Protein AF-A0A2V2GNY0-F1 (afdb_monomer)

Secondary structure (DSSP, 8-state):
--SSSSS---HHHHHHHTTTPPPS---HHHHHHHHHHHHHHHHHHHHHHHHHHHHHHHHHHT--TTGGGHHHHHHHHT-HHHHHHHHHHHHHHHHHHHHHHHH-S-HHHHHHHHHHHHHHHHHHHHHHHHHH-SS----S-HHHHHHHHHHHHHHHHHHHHHHHHHSPTTHHHHHHHHHHTTHHHHHHHHHHHHHHHHTEEEE-TTS-EEEE-PBP-S-HHHHHHHHHHB--BSS-TTTT-TT---SBTHHHHHHHHHHHHHHTTTSGGGGTTGGG-SGGGHHHHHHHHTHHHHHHHHHHHHHHHHHHHHHHHTTT-

Sequence (317 aa):
MKETVFLSANEAERKKLNRYACKSERFWELDFLRGFCVVLMILDHFMFNVLAVAPAVNDILGTHVLESAADFAMLYDESAFIESARFIVRCCFFALCGVSCTLSKNNFVRALPLAMFALFLNGASAVLDKLLGGGFTVLFGVFHMLASSVLAFALLDGIAGLVSRLFKAGETRQWEEAFLRFLPAVVGAVLLAVYFTEWGTLVTDGGFRVQSAVHSSGNAQKDFFTGIFIDLRGASPFVGNADYFPLLPYGAMVLCGGFIGRGIYHTFAKNALKPLDGSWNAGVCFIGRHAALFYLGHMVAVPAVIVLGGLVEMIFV

Solvent-accessible surface area (backbone atoms only — not comparable to full-atom values): 16729 Å² total; per-residue (Å²): 145,87,73,80,79,86,72,71,67,50,72,70,52,54,49,58,72,29,68,70,34,54,76,95,74,85,55,65,68,60,20,29,54,44,10,47,38,49,53,53,50,50,52,52,51,44,37,50,36,45,68,61,45,26,56,55,44,17,72,75,71,74,44,70,46,62,55,91,47,34,67,57,33,50,56,49,69,72,28,30,66,46,39,28,47,51,44,52,39,54,52,50,46,32,20,50,56,15,23,49,51,42,52,36,72,47,34,62,69,60,16,46,63,36,40,54,48,35,52,47,47,32,52,54,24,44,51,47,22,72,74,72,50,88,77,58,49,48,84,62,27,52,42,45,26,50,17,52,32,37,37,50,39,38,50,40,50,49,48,34,55,54,57,56,64,77,46,64,92,54,72,69,38,52,56,47,49,68,50,42,71,42,43,34,16,51,52,11,51,51,50,39,52,50,37,57,72,75,40,30,44,82,42,63,84,71,20,44,42,82,41,50,73,39,64,43,78,82,44,68,68,62,32,44,62,47,35,54,44,36,53,51,43,70,82,35,84,60,68,89,48,91,55,55,40,28,32,45,58,51,27,24,37,20,25,34,12,31,47,56,22,56,67,32,61,69,43,91,57,55,58,71,64,56,88,76,62,57,80,90,49,47,69,42,24,50,45,20,73,40,35,71,57,54,67,55,46,42,79,54,50,51,60,48,52,51,51,51,47,32,61,54,48,62,76,77,109

Structure (mmCIF, N/CA/C/O backbone):
data_AF-A0A2V2GNY0-F1
#
_entry.id   AF-A0A2V2GNY0-F1
#
loop_
_atom_site.group_PDB
_atom_site.id
_atom_site.type_symbol
_atom_site.label_atom_id
_atom_site.label_alt_id
_atom_site.label_comp_id
_atom_site.label_asym_id
_atom_site.label_entity_id
_atom_site.label_seq_id
_atom_site.pdbx_PDB_ins_code
_atom_site.Cartn_x
_atom_site.Cartn_y
_atom_site.Cartn_z
_atom_site.occupancy
_atom_site.B_iso_or_equiv
_atom_site.auth_seq_id
_atom_site.auth_comp_id
_atom_site.auth_asym_id
_atom_site.auth_atom_id
_atom_site.pdbx_PDB_model_num
ATOM 1 N N . MET A 1 1 ? -14.307 35.627 9.607 1.00 38.88 1 MET A N 1
ATOM 2 C CA . MET A 1 1 ? -15.402 34.652 9.386 1.00 38.88 1 MET A CA 1
ATOM 3 C C . MET A 1 1 ? -14.919 33.520 8.473 1.00 38.88 1 MET A C 1
ATOM 5 O O . MET A 1 1 ? -15.288 33.481 7.310 1.00 38.88 1 MET A O 1
ATOM 9 N N . LYS A 1 2 ? -14.027 32.651 8.975 1.00 35.12 2 LYS A N 1
ATOM 10 C CA . LYS A 1 2 ? -13.629 31.365 8.351 1.00 35.12 2 LYS A CA 1
ATOM 11 C C . LYS A 1 2 ? -12.807 30.463 9.302 1.00 35.12 2 LYS A C 1
ATOM 13 O O . LYS A 1 2 ? -12.086 29.588 8.852 1.00 35.12 2 LYS A O 1
ATOM 18 N N . GLU A 1 3 ? -12.950 30.655 10.618 1.00 38.22 3 GLU A N 1
ATOM 19 C CA . GLU A 1 3 ? -12.221 29.906 11.665 1.00 38.22 3 GLU A CA 1
ATOM 20 C C . GLU A 1 3 ? -13.153 29.201 12.671 1.00 38.22 3 GLU A C 1
ATOM 22 O O . GLU A 1 3 ? -12.706 28.543 13.604 1.00 38.22 3 GLU A O 1
ATOM 27 N N . THR A 1 4 ? -14.471 29.295 12.489 1.00 39.94 4 THR A N 1
ATOM 28 C CA . THR A 1 4 ? -15.433 29.047 13.574 1.00 39.94 4 THR A CA 1
ATOM 29 C C . THR A 1 4 ? -16.121 27.680 13.580 1.00 39.94 4 THR A C 1
ATOM 31 O O . THR A 1 4 ? -16.986 27.466 14.421 1.00 39.94 4 THR A O 1
ATOM 34 N N . VAL A 1 5 ? -15.761 26.731 12.706 1.00 40.62 5 VAL A N 1
ATOM 35 C CA . VAL A 1 5 ? -16.494 25.441 12.621 1.00 40.62 5 VAL A CA 1
ATOM 36 C C . VAL A 1 5 ? -15.681 24.226 13.096 1.00 40.62 5 VAL A C 1
ATOM 38 O O . VAL A 1 5 ? -16.267 23.257 13.561 1.00 40.62 5 VAL A O 1
ATOM 41 N N . PHE A 1 6 ? -14.342 24.274 13.099 1.00 30.91 6 PHE A N 1
ATOM 42 C CA . PHE A 1 6 ? -13.502 23.129 13.515 1.00 30.91 6 PHE A CA 1
ATOM 43 C C . PHE A 1 6 ? -12.955 23.199 14.955 1.00 30.91 6 PHE A C 1
ATOM 45 O O . PHE A 1 6 ? -12.370 22.231 15.447 1.00 30.91 6 PHE A O 1
ATOM 52 N N . LEU A 1 7 ? -13.169 24.315 15.660 1.00 36.97 7 LEU A N 1
ATOM 53 C CA . LEU A 1 7 ? -12.680 24.535 17.029 1.00 36.97 7 LEU A CA 1
ATOM 54 C C . LEU A 1 7 ? -13.764 24.442 18.118 1.00 36.97 7 LEU A C 1
ATOM 56 O O . LEU A 1 7 ? -13.435 24.582 19.290 1.00 36.97 7 LEU A O 1
ATOM 60 N N . SER A 1 8 ? -15.027 24.151 17.780 1.00 38.94 8 SER A N 1
ATOM 61 C CA . SER A 1 8 ? -16.122 24.106 18.769 1.00 38.94 8 SER A CA 1
ATOM 62 C C . SER A 1 8 ? -16.368 22.736 19.417 1.00 38.94 8 SER A C 1
ATOM 64 O O . SER A 1 8 ? -17.218 22.624 20.299 1.00 38.94 8 SER A O 1
ATOM 66 N N . ALA A 1 9 ? -15.630 21.689 19.038 1.00 41.12 9 ALA A N 1
ATOM 67 C CA . ALA A 1 9 ? -15.758 20.390 19.693 1.00 41.12 9 ALA A CA 1
ATOM 68 C C . ALA A 1 9 ? -15.126 20.447 21.094 1.00 41.12 9 ALA A C 1
ATOM 70 O O . ALA A 1 9 ? -13.898 20.411 21.233 1.00 41.12 9 ALA A O 1
ATOM 71 N N . ASN A 1 10 ? -15.977 20.522 22.122 1.00 46.38 10 ASN A N 1
ATOM 72 C CA . ASN A 1 10 ? -15.582 20.496 23.530 1.00 46.38 10 ASN A CA 1
ATOM 73 C C . ASN A 1 10 ? -14.673 19.288 23.830 1.00 46.38 10 ASN A C 1
ATOM 75 O O . ASN A 1 10 ? -14.754 18.241 23.183 1.00 46.38 10 ASN A O 1
ATOM 79 N N . GLU A 1 11 ? -13.823 19.392 24.851 1.00 47.38 11 GLU A N 1
ATOM 80 C CA . GLU A 1 11 ? -12.840 18.357 25.213 1.00 47.38 11 GLU A CA 1
ATOM 81 C C . GLU A 1 11 ? -13.477 16.965 25.433 1.00 47.38 11 GLU A C 1
ATOM 83 O O . GLU A 1 11 ? -12.896 15.933 25.090 1.00 47.38 11 GLU A O 1
ATOM 88 N N . ALA A 1 12 ? -14.728 16.933 25.905 1.00 45.25 12 ALA A N 1
ATOM 89 C CA . ALA A 1 12 ? -15.541 15.725 26.033 1.00 45.25 12 ALA A CA 1
ATOM 90 C C . ALA A 1 12 ? -15.934 15.093 24.680 1.00 45.25 12 ALA A C 1
ATOM 92 O O . ALA A 1 12 ? -16.019 13.869 24.576 1.00 45.25 12 ALA A O 1
ATOM 93 N N . GLU A 1 13 ? -16.149 15.890 23.631 1.00 43.59 13 GLU A N 1
ATOM 94 C CA . GLU A 1 13 ? -16.396 15.399 22.270 1.00 43.59 13 GLU A CA 1
ATOM 95 C C . GLU A 1 13 ? -15.109 14.917 21.599 1.00 43.59 13 GLU A C 1
ATOM 97 O O . GLU A 1 13 ? -15.109 13.853 20.979 1.00 43.59 13 GLU A O 1
ATOM 102 N N . ARG A 1 14 ? -13.984 15.612 21.821 1.00 44.75 14 ARG A N 1
ATOM 103 C CA . ARG A 1 14 ? -12.651 15.153 21.388 1.00 44.75 14 ARG A CA 1
ATOM 104 C C . ARG A 1 14 ? -12.233 13.843 22.066 1.00 44.75 14 ARG A C 1
ATOM 106 O O . ARG A 1 14 ? -11.672 12.974 21.398 1.00 44.75 14 ARG A O 1
ATOM 113 N N . LYS A 1 15 ? -12.549 13.660 23.357 1.00 46.47 15 LYS A N 1
ATOM 114 C CA . LYS A 1 15 ? -12.383 12.380 24.077 1.00 46.47 15 LYS A CA 1
ATOM 115 C C . LYS A 1 15 ? -13.318 11.283 23.556 1.00 46.47 15 LYS A C 1
ATOM 117 O O . LYS A 1 15 ? -12.913 10.128 23.513 1.00 46.47 15 LYS A O 1
ATOM 122 N N . LYS A 1 16 ? -14.541 11.620 23.125 1.00 44.47 16 LYS A N 1
ATOM 123 C CA . LYS A 1 16 ? -15.489 10.660 22.521 1.00 44.47 16 LYS A CA 1
ATOM 124 C C . LYS A 1 16 ? -15.082 10.221 21.108 1.00 44.47 16 LYS A C 1
ATOM 126 O O . LYS A 1 16 ? -15.301 9.064 20.777 1.00 44.47 16 LYS A O 1
ATOM 131 N N . LEU A 1 17 ? -14.469 11.097 20.307 1.00 46.06 17 LEU A N 1
ATOM 132 C CA . LEU A 1 17 ? -13.874 10.753 19.002 1.00 46.06 17 LEU A CA 1
ATOM 133 C C . LEU A 1 17 ? -12.606 9.891 19.141 1.00 46.06 17 LEU A C 1
ATOM 135 O O . LEU A 1 17 ? -12.363 9.020 18.318 1.00 46.06 17 LEU A O 1
ATOM 139 N N . ASN A 1 18 ? -11.836 10.081 20.218 1.00 50.38 18 ASN A N 1
ATOM 140 C CA . ASN A 1 18 ? -10.646 9.288 20.556 1.00 50.38 18 ASN A CA 1
ATOM 141 C C . ASN A 1 18 ? -10.945 8.017 21.372 1.00 50.38 18 ASN A C 1
ATOM 143 O O . ASN A 1 18 ? -10.020 7.416 21.910 1.00 50.38 18 ASN A O 1
ATOM 147 N N . ARG A 1 19 ? -12.211 7.599 21.513 1.00 52.19 19 ARG A N 1
ATOM 148 C CA . ARG A 1 19 ? -12.612 6.570 22.494 1.00 52.19 19 ARG A CA 1
ATOM 149 C C . ARG A 1 19 ? -11.902 5.215 22.314 1.00 52.19 19 ARG A C 1
ATOM 151 O O . ARG A 1 19 ? -11.786 4.477 23.284 1.00 52.19 19 ARG A O 1
ATOM 158 N N . TYR A 1 20 ? -11.379 4.927 21.121 1.00 50.66 20 TYR A N 1
ATOM 159 C CA . TYR A 1 20 ? -10.595 3.720 20.840 1.00 50.66 20 TYR A CA 1
ATOM 160 C C . TYR A 1 20 ? -9.099 3.976 20.600 1.00 50.66 20 TYR A C 1
ATOM 162 O O . TYR A 1 20 ? -8.365 3.031 20.358 1.00 50.66 20 TYR A O 1
ATOM 170 N N . ALA A 1 21 ? -8.604 5.212 20.648 1.00 50.78 21 ALA A N 1
ATOM 171 C CA . ALA A 1 21 ? -7.184 5.470 20.426 1.00 50.78 21 ALA A CA 1
ATOM 172 C C . ALA A 1 21 ? -6.389 5.193 21.714 1.00 50.78 21 ALA A C 1
ATOM 174 O O . ALA A 1 21 ? -6.604 5.840 22.741 1.00 50.78 21 ALA A O 1
ATOM 175 N N . CYS A 1 22 ? -5.453 4.239 21.671 1.00 51.62 22 CYS A N 1
ATOM 176 C CA . CYS A 1 22 ? -4.499 4.040 22.764 1.00 51.62 22 CYS A CA 1
ATOM 177 C C . CYS A 1 22 ? -3.533 5.240 22.857 1.00 51.62 22 CYS A C 1
ATOM 179 O O . CYS A 1 22 ? -3.321 5.979 21.891 1.00 51.62 22 CYS A O 1
ATOM 181 N N . LYS A 1 23 ? -2.914 5.436 24.030 1.00 52.47 23 LYS A N 1
ATOM 182 C CA . LYS A 1 23 ? -1.777 6.358 24.195 1.00 52.47 23 LYS A CA 1
ATOM 183 C C . LYS A 1 23 ? -0.693 5.977 23.169 1.00 52.47 23 LYS A C 1
ATOM 185 O O . LYS A 1 23 ? -0.610 4.816 22.794 1.00 52.47 23 LYS A O 1
ATOM 190 N N . SER A 1 24 ? 0.105 6.950 22.716 1.00 55.97 24 SER A N 1
ATOM 191 C CA . SER A 1 24 ? 1.161 6.801 21.692 1.00 55.97 24 SER A CA 1
ATOM 192 C C . SER A 1 24 ? 2.298 5.864 22.142 1.00 55.97 24 SER A C 1
ATOM 194 O O . SER A 1 24 ? 3.431 6.296 22.345 1.00 55.97 24 SER A O 1
ATOM 196 N N . GLU A 1 25 ? 1.991 4.590 22.326 1.00 73.50 25 GLU A N 1
ATOM 197 C CA . GLU A 1 25 ? 2.948 3.509 22.479 1.00 73.50 25 GLU A CA 1
ATOM 198 C C . GLU A 1 25 ? 3.313 3.013 21.081 1.00 73.50 25 GLU A C 1
ATOM 200 O O . GLU A 1 25 ? 2.452 2.834 20.218 1.00 73.50 25 GLU A O 1
ATOM 205 N N . ARG A 1 26 ? 4.616 2.871 20.838 1.00 83.00 26 ARG A N 1
ATOM 206 C CA . ARG A 1 26 ? 5.135 2.283 19.605 1.00 83.00 26 ARG A CA 1
ATOM 207 C C . ARG A 1 26 ? 5.399 0.805 19.847 1.00 83.00 26 ARG A C 1
ATOM 209 O O . ARG A 1 26 ? 5.899 0.444 20.909 1.00 83.00 26 ARG A O 1
ATOM 216 N N . PHE A 1 27 ? 5.091 -0.007 18.846 1.00 92.62 27 PHE A N 1
ATOM 217 C CA . PHE A 1 27 ? 5.268 -1.454 18.873 1.00 92.62 27 PHE A CA 1
ATOM 218 C C . PHE A 1 27 ? 6.350 -1.818 17.862 1.00 92.62 27 PHE A C 1
ATOM 220 O O . PHE A 1 27 ? 6.214 -1.498 16.676 1.00 92.62 27 PHE A O 1
ATOM 227 N N . TRP A 1 28 ? 7.435 -2.429 18.338 1.00 94.62 28 TRP A N 1
ATOM 228 C CA . TRP A 1 28 ? 8.606 -2.723 17.513 1.00 94.62 28 TRP A CA 1
ATOM 229 C C . TRP A 1 28 ? 8.245 -3.680 16.377 1.00 94.62 28 TRP A C 1
ATOM 231 O O . TRP A 1 28 ? 8.719 -3.498 15.266 1.00 94.62 28 TRP A O 1
ATOM 241 N N . GLU A 1 29 ? 7.348 -4.639 16.613 1.00 95.69 29 GLU A N 1
ATOM 242 C CA . GLU A 1 29 ? 6.949 -5.640 15.630 1.00 95.69 29 GLU A CA 1
ATOM 243 C C . GLU A 1 29 ? 6.135 -5.035 14.476 1.00 95.69 29 GLU A C 1
ATOM 245 O O . GLU A 1 29 ? 6.258 -5.470 13.333 1.00 95.69 29 GLU A O 1
ATOM 250 N N . LEU A 1 30 ? 5.339 -3.991 14.744 1.00 95.50 30 LEU A N 1
ATOM 251 C CA . LEU A 1 30 ? 4.579 -3.285 13.711 1.00 95.50 30 LEU A CA 1
ATOM 252 C C . LEU A 1 30 ? 5.510 -2.436 12.853 1.00 95.50 30 LEU A C 1
ATOM 254 O O . LEU A 1 30 ? 5.343 -2.373 11.635 1.00 95.50 30 LEU A O 1
ATOM 258 N N . ASP A 1 31 ? 6.492 -1.793 13.486 1.00 95.75 31 ASP A N 1
ATOM 259 C CA . ASP A 1 31 ? 7.534 -1.067 12.772 1.00 95.75 31 ASP A CA 1
ATOM 260 C C . ASP A 1 31 ? 8.416 -2.045 11.978 1.00 95.75 31 ASP A C 1
ATOM 262 O O . ASP A 1 31 ? 8.692 -1.797 10.811 1.00 95.75 31 ASP A O 1
ATOM 266 N N . PHE A 1 32 ? 8.783 -3.196 12.538 1.00 97.56 32 PHE A N 1
ATOM 267 C CA . PHE A 1 32 ? 9.544 -4.231 11.844 1.00 97.56 32 PHE A CA 1
ATOM 268 C C . PHE A 1 32 ? 8.802 -4.744 10.608 1.00 97.56 32 PHE A C 1
ATOM 270 O O . PHE A 1 32 ? 9.339 -4.675 9.507 1.00 97.56 32 PHE A O 1
ATOM 277 N N . LEU A 1 33 ? 7.554 -5.204 10.755 1.00 97.31 33 LEU A N 1
ATOM 278 C CA . LEU A 1 33 ? 6.778 -5.750 9.639 1.00 97.31 33 LEU A CA 1
ATOM 279 C C . LEU A 1 33 ? 6.539 -4.705 8.548 1.00 97.31 33 LEU A C 1
ATOM 281 O O . LEU A 1 33 ? 6.671 -5.009 7.362 1.00 97.31 33 LEU A O 1
ATOM 285 N N . ARG A 1 34 ? 6.241 -3.455 8.928 1.00 96.88 34 ARG A N 1
ATOM 286 C CA . ARG A 1 34 ? 6.079 -2.366 7.958 1.00 96.88 34 ARG A CA 1
ATOM 287 C C . ARG A 1 34 ? 7.394 -2.073 7.238 1.00 96.88 34 ARG A C 1
ATOM 289 O O . ARG A 1 34 ? 7.391 -1.914 6.022 1.00 96.88 34 ARG A O 1
ATOM 296 N N . GLY A 1 35 ? 8.502 -2.011 7.976 1.00 97.19 35 GLY A N 1
ATOM 297 C CA . GLY A 1 35 ? 9.835 -1.794 7.421 1.00 97.19 35 GLY A CA 1
ATOM 298 C C . GLY A 1 35 ? 10.243 -2.906 6.465 1.00 97.19 35 GLY A C 1
ATOM 299 O O . GLY A 1 35 ? 10.719 -2.620 5.374 1.00 97.19 35 GLY A O 1
ATOM 300 N N . PHE A 1 36 ? 9.973 -4.157 6.827 1.00 97.88 36 PHE A N 1
ATOM 301 C CA . PHE A 1 36 ? 10.236 -5.320 5.990 1.00 97.88 36 PHE A CA 1
ATOM 302 C C . PHE A 1 36 ? 9.441 -5.267 4.680 1.00 97.88 36 PHE A C 1
ATOM 304 O O . PHE A 1 36 ? 10.024 -5.423 3.611 1.00 97.88 36 PHE A O 1
ATOM 311 N N . CYS A 1 37 ? 8.143 -4.943 4.738 1.00 97.81 37 CYS A N 1
ATOM 312 C CA . CYS A 1 37 ? 7.327 -4.755 3.534 1.00 97.81 37 CYS A CA 1
ATOM 313 C C . CYS A 1 37 ? 7.889 -3.655 2.620 1.00 97.81 37 CYS A C 1
ATOM 315 O O . CYS A 1 37 ? 7.937 -3.830 1.407 1.00 97.81 37 CYS A O 1
ATOM 317 N N . VAL A 1 38 ? 8.333 -2.532 3.195 1.00 97.00 38 VAL A N 1
ATOM 318 C CA . VAL A 1 38 ? 8.917 -1.422 2.426 1.00 97.00 38 VAL A CA 1
ATOM 319 C C . VAL A 1 38 ? 10.253 -1.815 1.799 1.00 97.00 38 VAL A C 1
ATOM 321 O O . VAL A 1 38 ? 10.473 -1.509 0.636 1.00 97.00 38 VAL A O 1
ATOM 324 N N . VAL A 1 39 ? 11.128 -2.521 2.520 1.00 97.50 39 VAL A N 1
ATOM 325 C CA . VAL A 1 39 ? 12.398 -3.019 1.961 1.00 97.50 39 VAL A CA 1
ATOM 326 C C . VAL A 1 39 ? 12.143 -3.931 0.764 1.00 97.50 39 VAL A C 1
ATOM 328 O O . VAL A 1 39 ? 12.763 -3.745 -0.280 1.00 97.50 39 VAL A O 1
ATOM 331 N N . LEU A 1 40 ? 11.205 -4.875 0.890 1.00 97.06 40 LEU A N 1
ATOM 332 C CA . LEU A 1 40 ? 10.846 -5.771 -0.210 1.00 97.06 40 LEU A CA 1
ATOM 333 C C . LEU A 1 40 ? 10.230 -5.018 -1.393 1.00 97.06 40 LEU A C 1
ATOM 335 O O . LEU A 1 40 ? 10.569 -5.312 -2.531 1.00 97.06 40 LEU A O 1
ATOM 339 N N . MET A 1 41 ? 9.390 -4.013 -1.138 1.00 95.62 41 MET A N 1
ATOM 340 C CA . MET A 1 41 ? 8.849 -3.155 -2.194 1.00 95.62 41 MET A CA 1
ATOM 341 C C . MET A 1 41 ? 9.959 -2.376 -2.923 1.00 95.62 41 MET A C 1
ATOM 343 O O . MET A 1 41 ? 9.902 -2.258 -4.143 1.00 95.62 41 MET A O 1
ATOM 347 N N . ILE A 1 42 ? 10.978 -1.872 -2.207 1.00 96.00 42 ILE A N 1
ATOM 348 C CA . ILE A 1 42 ? 12.094 -1.127 -2.821 1.00 96.00 42 ILE A CA 1
ATOM 349 C C . ILE A 1 42 ? 12.904 -2.069 -3.707 1.00 96.00 42 ILE A C 1
ATOM 351 O O . ILE A 1 42 ? 13.280 -1.684 -4.810 1.00 96.00 42 ILE A O 1
ATOM 355 N N . LEU A 1 43 ? 13.154 -3.294 -3.238 1.00 95.81 43 LEU A N 1
ATOM 356 C CA . LEU A 1 43 ? 13.849 -4.316 -4.015 1.00 95.81 43 LEU A CA 1
ATOM 357 C C . LEU A 1 43 ? 13.083 -4.663 -5.298 1.00 95.81 43 LEU A C 1
ATOM 359 O O . LEU A 1 43 ? 13.686 -4.703 -6.364 1.00 95.81 43 LEU A O 1
ATOM 363 N N . ASP A 1 44 ? 11.770 -4.865 -5.200 1.00 94.88 44 ASP A N 1
ATOM 364 C CA . ASP A 1 44 ? 10.909 -5.179 -6.344 1.00 94.88 44 ASP A CA 1
ATOM 365 C C . ASP A 1 44 ? 10.927 -4.050 -7.389 1.00 94.88 44 ASP A C 1
ATOM 367 O O . ASP A 1 44 ? 11.164 -4.287 -8.572 1.00 94.88 44 ASP A O 1
ATOM 371 N N . HIS A 1 45 ? 10.811 -2.793 -6.943 1.00 94.12 45 HIS A N 1
ATOM 372 C CA . HIS A 1 45 ? 10.912 -1.633 -7.833 1.00 94.12 45 HIS A CA 1
ATOM 373 C C . HIS A 1 45 ? 12.311 -1.477 -8.422 1.00 94.12 45 HIS A C 1
ATOM 375 O O . HIS A 1 45 ? 12.440 -1.080 -9.576 1.00 94.12 45 HIS A O 1
ATOM 381 N N . PHE A 1 46 ? 13.366 -1.785 -7.668 1.00 95.81 46 PHE A N 1
ATOM 382 C CA . PHE A 1 46 ? 14.724 -1.782 -8.200 1.00 95.81 46 PHE A CA 1
ATOM 383 C C . PHE A 1 46 ? 14.878 -2.798 -9.337 1.00 95.81 46 PHE A C 1
ATOM 385 O O . PHE A 1 46 ? 15.386 -2.422 -10.388 1.00 95.81 46 PHE A O 1
ATOM 392 N N . MET A 1 47 ? 14.370 -4.026 -9.185 1.00 96.00 47 MET A N 1
ATOM 393 C CA . MET A 1 47 ? 14.401 -5.031 -10.258 1.00 96.00 47 MET A CA 1
ATOM 394 C C . MET A 1 47 ? 13.617 -4.575 -11.493 1.00 96.00 47 MET A C 1
ATOM 396 O O . MET A 1 47 ? 14.127 -4.669 -12.607 1.00 96.00 47 MET A O 1
ATOM 400 N N . PHE A 1 48 ? 12.439 -3.972 -11.309 1.00 92.75 48 PHE A N 1
ATOM 401 C CA . PHE A 1 48 ? 11.704 -3.358 -12.418 1.00 92.75 48 PHE A CA 1
ATOM 402 C C . PHE A 1 48 ? 12.508 -2.240 -13.104 1.00 92.75 48 PHE A C 1
ATOM 404 O O . PHE A 1 48 ? 12.553 -2.155 -14.327 1.00 92.75 48 PHE A O 1
ATOM 411 N N . ASN A 1 49 ? 13.192 -1.391 -12.333 1.00 94.69 49 ASN A N 1
ATOM 412 C CA . ASN A 1 49 ? 14.018 -0.314 -12.878 1.00 94.69 49 ASN A CA 1
ATOM 413 C C . ASN A 1 49 ? 15.264 -0.835 -13.617 1.00 94.69 49 ASN A C 1
ATOM 415 O O . ASN A 1 49 ? 15.688 -0.203 -14.582 1.00 94.69 49 ASN A O 1
ATOM 419 N N . VAL A 1 50 ? 15.823 -1.986 -13.230 1.00 96.19 50 VAL A N 1
ATOM 420 C CA . VAL A 1 50 ? 16.874 -2.662 -14.011 1.00 96.19 50 VAL A CA 1
ATOM 421 C C . VAL A 1 50 ? 16.353 -3.062 -15.394 1.00 96.19 50 VAL A C 1
ATOM 423 O O . VAL A 1 50 ? 17.077 -2.919 -16.369 1.00 96.19 50 VAL A O 1
ATOM 426 N N . LEU A 1 51 ? 15.097 -3.503 -15.500 1.00 94.88 51 LEU A N 1
ATOM 427 C CA . LEU A 1 51 ? 14.499 -3.915 -16.776 1.00 94.88 51 LEU A CA 1
ATOM 428 C C . LEU A 1 51 ? 13.967 -2.749 -17.619 1.00 94.88 51 LEU A C 1
ATOM 430 O O . LEU A 1 51 ? 13.970 -2.833 -18.842 1.00 94.88 51 LEU A O 1
ATOM 434 N N . ALA A 1 52 ? 13.494 -1.673 -16.986 1.00 90.56 52 ALA A N 1
ATOM 435 C CA . ALA A 1 52 ? 12.794 -0.586 -17.675 1.00 90.56 52 ALA A CA 1
ATOM 436 C C . ALA A 1 52 ? 13.602 0.717 -17.778 1.00 90.56 52 ALA A C 1
ATOM 438 O O . ALA A 1 52 ? 13.523 1.413 -18.787 1.00 90.56 52 ALA A O 1
ATOM 439 N N . VAL A 1 53 ? 14.366 1.074 -16.741 1.00 93.38 53 VAL A N 1
ATOM 440 C CA . VAL A 1 53 ? 15.057 2.372 -16.648 1.00 93.38 53 VAL A CA 1
ATOM 441 C C . VAL A 1 53 ? 16.525 2.263 -17.039 1.00 93.38 53 VAL A C 1
ATOM 443 O O . VAL A 1 53 ? 17.008 3.128 -17.763 1.00 93.38 53 VAL A O 1
ATOM 446 N N . ALA A 1 54 ? 17.234 1.213 -16.619 1.00 95.62 54 ALA A N 1
ATOM 447 C CA . ALA A 1 54 ? 18.643 1.038 -16.978 1.00 95.62 54 ALA A CA 1
ATOM 448 C C . ALA A 1 54 ? 18.879 0.987 -18.503 1.00 95.62 54 ALA A C 1
ATOM 450 O O . ALA A 1 54 ? 19.768 1.706 -18.959 1.00 95.62 54 ALA A O 1
ATOM 451 N N . PRO A 1 55 ? 18.061 0.284 -19.320 1.00 95.88 55 PRO A N 1
ATOM 452 C CA . PRO A 1 55 ? 18.217 0.311 -20.775 1.00 95.88 55 PRO A CA 1
ATOM 453 C C . PRO A 1 55 ? 18.028 1.713 -21.362 1.00 95.88 55 PRO A C 1
ATOM 455 O O . PRO A 1 55 ? 18.832 2.152 -22.174 1.00 95.88 55 PRO A O 1
ATOM 458 N N . ALA A 1 56 ? 17.034 2.469 -20.882 1.00 93.50 56 ALA A N 1
ATOM 459 C CA . ALA A 1 56 ? 16.817 3.844 -21.328 1.00 93.50 56 ALA A CA 1
ATOM 460 C C . ALA A 1 56 ? 17.996 4.766 -20.966 1.00 93.50 56 ALA A C 1
ATOM 462 O O . ALA A 1 56 ? 18.375 5.629 -21.753 1.00 93.50 56 ALA A O 1
ATOM 463 N N . VAL A 1 57 ? 18.594 4.586 -19.783 1.00 94.38 57 VAL A N 1
ATOM 464 C CA . VAL A 1 57 ? 19.807 5.316 -19.382 1.00 94.38 57 VAL A CA 1
ATOM 465 C C . VAL A 1 57 ? 20.978 4.958 -20.295 1.00 94.38 57 VAL A C 1
ATOM 467 O O . VAL A 1 57 ? 21.669 5.861 -20.760 1.00 94.38 57 VAL A O 1
ATOM 470 N N . ASN A 1 58 ? 21.161 3.672 -20.593 1.00 95.62 58 ASN A N 1
ATOM 471 C CA . ASN A 1 58 ? 22.207 3.176 -21.483 1.00 95.62 58 ASN A CA 1
ATOM 472 C C . ASN A 1 58 ? 22.075 3.729 -22.903 1.00 95.62 58 ASN A C 1
ATOM 474 O O . ASN A 1 58 ? 23.061 4.215 -23.450 1.00 95.62 58 ASN A O 1
ATOM 478 N N . ASP A 1 59 ? 20.862 3.771 -23.453 1.00 94.44 59 ASP A N 1
ATOM 479 C CA . ASP A 1 59 ? 20.598 4.349 -24.775 1.00 94.44 59 ASP A CA 1
ATOM 480 C C . ASP A 1 59 ? 20.885 5.859 -24.822 1.00 94.44 59 ASP A C 1
ATOM 482 O O . ASP A 1 59 ? 21.409 6.371 -25.812 1.00 94.44 59 ASP A O 1
ATOM 486 N N . ILE A 1 60 ? 20.544 6.592 -23.755 1.00 93.44 60 ILE A N 1
ATOM 487 C CA . ILE A 1 60 ? 20.726 8.051 -23.685 1.00 93.44 60 ILE A CA 1
ATOM 488 C C . ILE A 1 60 ? 22.194 8.429 -23.458 1.00 93.44 60 ILE A C 1
ATOM 490 O O . ILE A 1 60 ? 22.668 9.413 -24.029 1.00 93.44 60 ILE A O 1
ATOM 494 N N . LEU A 1 61 ? 22.896 7.694 -22.594 1.00 94.19 61 LEU A N 1
ATOM 495 C CA . LEU A 1 61 ? 24.255 8.025 -22.157 1.00 94.19 61 LEU A CA 1
ATOM 496 C C . LEU A 1 61 ? 25.348 7.244 -22.899 1.00 94.19 61 LEU A C 1
ATOM 498 O O . LEU A 1 61 ? 26.516 7.605 -22.784 1.00 94.19 61 LEU A O 1
ATOM 502 N N . GLY A 1 62 ? 24.992 6.209 -23.664 1.00 93.12 62 GLY A N 1
ATOM 503 C CA . GLY A 1 62 ? 25.947 5.314 -24.320 1.00 93.12 62 GLY A CA 1
ATOM 504 C C . GLY A 1 62 ? 26.706 4.419 -23.335 1.00 93.12 62 GLY A C 1
ATOM 505 O O . GLY A 1 62 ? 27.896 4.188 -23.525 1.00 93.12 62 GLY A O 1
ATOM 506 N N . THR A 1 63 ? 26.043 3.972 -22.264 1.00 94.62 63 THR A N 1
ATOM 507 C CA . THR A 1 63 ? 26.629 3.172 -21.167 1.00 94.62 63 THR A CA 1
ATOM 508 C C . THR A 1 63 ? 26.078 1.746 -21.139 1.00 94.62 63 THR A C 1
ATOM 510 O O . THR A 1 63 ? 25.170 1.423 -21.897 1.00 94.62 63 THR A O 1
ATOM 513 N N . HIS A 1 64 ? 26.587 0.901 -20.238 1.00 94.81 64 HIS A N 1
ATOM 514 C CA . HIS A 1 64 ? 26.151 -0.484 -20.022 1.00 94.81 64 HIS A CA 1
ATOM 515 C C . HIS A 1 64 ? 25.750 -0.745 -18.557 1.00 94.81 64 HIS A C 1
ATOM 517 O O . HIS A 1 64 ? 25.887 -1.855 -18.024 1.00 94.81 64 HIS A O 1
ATOM 523 N N . VAL A 1 65 ? 25.229 0.280 -17.875 1.00 94.38 65 VAL A N 1
ATOM 524 C CA . VAL A 1 65 ? 24.924 0.232 -16.446 1.00 94.38 65 VAL A CA 1
ATOM 525 C C . VAL A 1 65 ? 23.896 -0.863 -16.174 1.00 94.38 65 VAL A C 1
ATOM 527 O O . VAL A 1 65 ? 22.828 -0.903 -16.782 1.00 94.38 65 VAL A O 1
ATOM 530 N N . LEU A 1 66 ? 24.233 -1.774 -15.256 1.00 95.25 66 LEU A N 1
ATOM 531 C CA . LEU A 1 66 ? 23.392 -2.905 -14.832 1.00 95.25 66 LEU A CA 1
ATOM 532 C C . LEU A 1 66 ? 22.924 -3.850 -15.958 1.00 95.25 66 LEU A C 1
ATOM 534 O O . LEU A 1 66 ? 22.072 -4.698 -15.702 1.00 95.25 66 LEU A O 1
ATOM 538 N N . GLU A 1 67 ? 23.506 -3.789 -17.160 1.00 94.50 67 GLU A N 1
ATOM 539 C CA . GLU A 1 67 ? 23.110 -4.653 -18.283 1.00 94.50 67 GLU A CA 1
ATOM 540 C C . GLU A 1 67 ? 23.308 -6.141 -17.953 1.00 94.50 67 GLU A C 1
ATOM 542 O O . GLU A 1 67 ? 22.430 -6.967 -18.189 1.00 94.50 67 GLU A O 1
ATOM 547 N N . SER A 1 68 ? 24.408 -6.482 -17.274 1.00 94.88 68 SER A N 1
ATOM 548 C CA . SER A 1 68 ? 24.689 -7.852 -16.820 1.00 94.88 68 SER A CA 1
ATOM 549 C C . SER A 1 68 ? 23.713 -8.383 -15.762 1.00 94.88 68 SER A C 1
ATOM 551 O O . SER A 1 68 ? 23.685 -9.586 -15.502 1.00 94.88 68 SER A O 1
ATOM 553 N N . ALA A 1 69 ? 22.912 -7.512 -15.141 1.00 95.69 69 ALA A N 1
ATOM 554 C CA . ALA A 1 69 ? 21.890 -7.892 -14.172 1.00 95.69 69 ALA A CA 1
ATOM 555 C C . ALA A 1 69 ? 20.503 -8.101 -14.810 1.00 95.69 69 ALA A C 1
ATOM 557 O O . ALA A 1 69 ? 19.600 -8.571 -14.114 1.00 95.69 69 ALA A O 1
ATOM 558 N N . ALA A 1 70 ? 20.320 -7.787 -16.100 1.00 95.38 70 ALA A N 1
ATOM 559 C CA . ALA A 1 70 ? 19.022 -7.844 -16.773 1.00 95.38 70 ALA A CA 1
ATOM 560 C C . ALA A 1 70 ? 18.421 -9.259 -16.780 1.00 95.38 70 ALA A C 1
ATOM 562 O O . ALA A 1 70 ? 17.263 -9.430 -16.402 1.00 95.38 70 ALA A O 1
ATOM 563 N N . ASP A 1 71 ? 19.219 -10.285 -17.095 1.00 96.44 71 ASP A N 1
ATOM 564 C CA . ASP A 1 71 ? 18.756 -11.682 -17.098 1.00 96.44 71 ASP A CA 1
ATOM 565 C C . ASP A 1 71 ? 18.266 -12.126 -15.713 1.00 96.44 71 ASP A C 1
ATOM 567 O O . ASP A 1 71 ? 17.243 -12.801 -15.579 1.00 96.44 71 ASP A O 1
ATOM 571 N N . PHE A 1 72 ? 18.976 -11.714 -14.657 1.00 96.88 72 PHE A N 1
ATOM 572 C CA . PHE A 1 72 ? 18.565 -12.001 -13.286 1.00 96.88 72 PHE A CA 1
ATOM 573 C C . PHE A 1 72 ? 17.283 -11.252 -12.913 1.00 96.88 72 PHE A C 1
ATOM 575 O O . PHE A 1 72 ? 16.399 -11.838 -12.291 1.00 96.88 72 PHE A O 1
ATOM 582 N N . ALA A 1 73 ? 17.166 -9.978 -13.293 1.00 96.62 73 ALA A N 1
ATOM 583 C CA . ALA A 1 73 ? 15.974 -9.183 -13.028 1.00 96.62 73 ALA A CA 1
ATOM 584 C C . ALA A 1 73 ? 14.741 -9.742 -13.762 1.00 96.62 73 ALA A C 1
ATOM 586 O O . ALA A 1 73 ? 13.661 -9.783 -13.180 1.00 96.62 73 ALA A O 1
ATOM 587 N N . MET A 1 74 ? 14.905 -10.250 -14.986 1.00 96.25 74 MET A N 1
ATOM 588 C CA . MET A 1 74 ? 13.835 -10.899 -15.751 1.00 96.25 74 MET A CA 1
ATOM 589 C C . MET A 1 74 ? 13.410 -12.223 -15.105 1.00 96.25 74 MET A C 1
ATOM 591 O O . MET A 1 74 ? 12.223 -12.444 -14.876 1.00 96.25 74 MET A O 1
ATOM 595 N N . LEU A 1 75 ? 14.371 -13.063 -14.699 1.00 96.19 75 LEU A N 1
ATOM 596 C CA . LEU A 1 75 ? 14.080 -14.292 -13.950 1.00 96.19 75 LEU A CA 1
ATOM 597 C C . LEU A 1 75 ? 13.376 -14.001 -12.613 1.00 96.19 75 LEU A C 1
ATOM 599 O O . LEU A 1 75 ? 12.508 -14.763 -12.182 1.00 96.19 75 LEU A O 1
ATOM 603 N N . TYR A 1 76 ? 13.767 -12.918 -11.939 1.00 95.94 76 TYR A N 1
ATOM 604 C CA . TYR A 1 76 ? 13.111 -12.447 -10.724 1.00 95.94 76 TYR A CA 1
ATOM 605 C C . TYR A 1 76 ? 11.657 -12.042 -11.005 1.00 95.94 76 TYR A C 1
ATOM 607 O O . TYR A 1 76 ? 10.769 -12.461 -10.264 1.00 95.94 76 TYR A O 1
ATOM 615 N N . ASP A 1 77 ? 11.408 -11.275 -12.068 1.00 93.44 77 ASP A N 1
ATOM 616 C CA . ASP A 1 77 ? 10.083 -10.743 -12.399 1.00 93.44 77 ASP A CA 1
ATOM 617 C C . ASP A 1 77 ? 9.077 -11.823 -12.827 1.00 93.44 77 ASP A C 1
ATOM 619 O O . ASP A 1 77 ? 7.925 -11.805 -12.389 1.00 93.44 77 ASP A O 1
ATOM 623 N N . GLU A 1 78 ? 9.526 -12.813 -13.602 1.00 93.44 78 GLU A N 1
ATOM 624 C CA . GLU A 1 78 ? 8.695 -13.927 -14.086 1.00 93.44 78 GLU A CA 1
ATOM 625 C C . GLU A 1 78 ? 8.448 -15.017 -13.025 1.00 93.44 78 GLU A C 1
ATOM 627 O O . GLU A 1 78 ? 7.664 -15.951 -13.223 1.00 93.44 78 GLU A O 1
ATOM 632 N N . SER A 1 79 ? 9.115 -14.932 -11.873 1.00 95.25 79 SER A N 1
ATOM 633 C CA . SER A 1 79 ? 9.042 -15.963 -10.843 1.00 95.25 79 SER A CA 1
ATOM 634 C C . SER A 1 79 ? 7.687 -15.987 -10.134 1.00 95.25 79 SER A C 1
ATOM 636 O O . SER A 1 79 ? 7.306 -15.060 -9.417 1.00 95.25 79 SER A O 1
ATOM 638 N N . ALA A 1 80 ? 7.007 -17.135 -10.197 1.00 95.25 80 ALA A N 1
ATOM 639 C CA . ALA A 1 80 ? 5.763 -17.380 -9.462 1.00 95.25 80 ALA A CA 1
ATOM 640 C C . ALA A 1 80 ? 5.908 -17.217 -7.936 1.00 95.25 80 ALA A C 1
ATOM 642 O O . ALA A 1 80 ? 4.956 -16.852 -7.234 1.00 95.25 80 ALA A O 1
ATOM 643 N N . PHE A 1 81 ? 7.107 -17.490 -7.409 1.00 95.38 81 PHE A N 1
ATOM 644 C CA . PHE A 1 81 ? 7.424 -17.255 -6.004 1.00 95.38 81 PHE A CA 1
ATOM 645 C C . PHE A 1 81 ? 7.452 -15.758 -5.691 1.00 95.38 81 PHE A C 1
ATOM 647 O O . PHE A 1 81 ? 6.867 -15.337 -4.693 1.00 95.38 81 PHE A O 1
ATOM 654 N N . ILE A 1 82 ? 8.088 -14.959 -6.552 1.00 95.94 82 ILE A N 1
ATOM 655 C CA . ILE A 1 82 ? 8.149 -13.506 -6.391 1.00 95.94 82 ILE A CA 1
ATOM 656 C C . ILE A 1 82 ? 6.758 -12.896 -6.530 1.00 95.94 82 ILE A C 1
ATOM 658 O O . ILE A 1 82 ? 6.371 -12.126 -5.655 1.00 95.94 82 ILE A O 1
ATOM 662 N N . GLU A 1 83 ? 5.947 -13.309 -7.507 1.00 94.88 83 GLU A N 1
ATOM 663 C CA . GLU A 1 83 ? 4.575 -12.795 -7.628 1.00 94.88 83 GLU A CA 1
ATOM 664 C C . GLU A 1 83 ? 3.734 -13.102 -6.378 1.00 94.88 83 GLU A C 1
ATOM 666 O O . GLU A 1 83 ? 3.050 -12.232 -5.830 1.00 94.88 83 GLU A O 1
ATOM 671 N N . SER A 1 84 ? 3.872 -14.315 -5.838 1.00 95.56 84 SER A N 1
ATOM 672 C CA . SER A 1 84 ? 3.244 -14.696 -4.570 1.00 95.56 84 SER A CA 1
ATOM 673 C C . SER A 1 84 ? 3.730 -13.838 -3.398 1.00 95.56 84 SER A C 1
ATOM 675 O O . SER A 1 84 ? 2.928 -13.394 -2.571 1.00 95.56 84 SER A O 1
ATOM 677 N N . ALA A 1 85 ? 5.038 -13.579 -3.323 1.00 96.06 85 ALA A N 1
ATOM 678 C CA . ALA A 1 85 ? 5.626 -12.727 -2.300 1.00 96.06 85 ALA A CA 1
ATOM 679 C C . ALA A 1 85 ? 5.107 -11.288 -2.412 1.00 96.06 85 ALA A C 1
ATOM 681 O O . ALA A 1 85 ? 4.677 -10.728 -1.402 1.00 96.06 85 ALA A O 1
ATOM 682 N N . ARG A 1 86 ? 5.046 -10.714 -3.622 1.00 95.44 86 ARG A N 1
ATOM 683 C CA . ARG A 1 86 ? 4.460 -9.389 -3.865 1.00 95.44 86 ARG A CA 1
ATOM 684 C C . ARG A 1 86 ? 3.022 -9.333 -3.365 1.00 95.44 86 ARG A C 1
ATOM 686 O O . ARG A 1 86 ? 2.662 -8.414 -2.630 1.00 95.44 86 ARG A O 1
ATOM 693 N N . PHE A 1 87 ? 2.199 -10.325 -3.704 1.00 95.12 87 PHE A N 1
ATOM 694 C CA . PHE A 1 87 ? 0.810 -10.383 -3.252 1.00 95.12 87 PHE A CA 1
ATOM 695 C C . PHE A 1 87 ? 0.685 -10.398 -1.724 1.00 95.12 87 PHE A C 1
ATOM 697 O O . PHE A 1 87 ? -0.067 -9.594 -1.161 1.00 95.12 87 PHE A O 1
ATOM 704 N N . ILE A 1 88 ? 1.458 -11.251 -1.048 1.00 96.12 88 ILE A N 1
ATOM 705 C CA . ILE A 1 88 ? 1.460 -11.353 0.417 1.00 96.12 88 ILE A CA 1
ATOM 706 C C . ILE A 1 88 ? 1.944 -10.046 1.053 1.00 96.12 88 ILE A C 1
ATOM 708 O O . ILE A 1 88 ? 1.314 -9.553 1.990 1.00 96.12 88 ILE A O 1
ATOM 712 N N . VAL A 1 89 ? 3.024 -9.456 0.537 1.00 96.81 89 VAL A N 1
ATOM 713 C CA . VAL A 1 89 ? 3.596 -8.200 1.044 1.00 96.81 89 VAL A CA 1
ATOM 714 C C . VAL A 1 89 ? 2.604 -7.048 0.900 1.00 96.81 89 VAL A C 1
ATOM 716 O O . VAL A 1 89 ? 2.385 -6.325 1.871 1.00 96.81 89 VAL A O 1
ATOM 719 N N . ARG A 1 90 ? 1.938 -6.910 -0.256 1.00 95.12 90 ARG A N 1
ATOM 720 C CA . ARG A 1 90 ? 0.891 -5.896 -0.479 1.00 95.12 90 ARG A CA 1
ATOM 721 C C . ARG A 1 90 ? -0.259 -6.060 0.518 1.00 95.12 90 ARG A C 1
ATOM 723 O O . ARG A 1 90 ? -0.634 -5.103 1.195 1.00 95.12 90 ARG A O 1
ATOM 730 N N . CYS A 1 91 ? -0.771 -7.282 0.676 1.00 96.12 91 CYS A N 1
ATOM 731 C CA . CYS A 1 91 ? -1.845 -7.579 1.628 1.00 96.12 91 CYS A CA 1
ATOM 732 C C . CYS A 1 91 ? -1.434 -7.291 3.080 1.00 96.12 91 CYS A C 1
ATOM 734 O O . CYS A 1 91 ? -2.200 -6.681 3.830 1.00 96.12 91 CYS A O 1
ATOM 736 N N . CYS A 1 92 ? -0.218 -7.685 3.467 1.00 97.38 92 CYS A N 1
ATOM 737 C CA . CYS A 1 92 ? 0.343 -7.425 4.788 1.00 97.38 92 CYS A CA 1
ATOM 738 C C . CYS A 1 92 ? 0.475 -5.919 5.045 1.00 97.38 92 CYS A C 1
ATOM 740 O O . CYS A 1 92 ? -0.009 -5.418 6.060 1.00 97.38 92 CYS A O 1
ATOM 742 N N . PHE A 1 93 ? 1.051 -5.172 4.100 1.00 96.94 93 PHE A N 1
ATOM 743 C CA . PHE A 1 93 ? 1.227 -3.728 4.214 1.00 96.94 93 PHE A CA 1
ATOM 744 C C . PHE A 1 93 ? -0.113 -3.000 4.377 1.00 96.94 93 PHE A C 1
ATOM 746 O O . PHE A 1 93 ? -0.266 -2.189 5.294 1.00 96.94 93 PHE A O 1
ATOM 753 N N . PHE A 1 94 ? -1.118 -3.333 3.562 1.00 97.50 94 PHE A N 1
ATOM 754 C CA . PHE A 1 94 ? -2.449 -2.733 3.669 1.00 97.50 94 PHE A CA 1
ATOM 755 C C . PHE A 1 94 ? -3.146 -3.091 4.988 1.00 97.50 94 PHE A C 1
ATOM 757 O O . PHE A 1 94 ? -3.688 -2.203 5.653 1.00 97.50 94 PHE A O 1
ATOM 764 N N . ALA A 1 95 ? -3.050 -4.340 5.452 1.00 97.94 95 ALA A N 1
ATOM 765 C CA . ALA A 1 95 ? -3.554 -4.719 6.771 1.00 97.94 95 ALA A CA 1
ATOM 766 C C . ALA A 1 95 ? -2.851 -3.941 7.905 1.00 97.94 95 ALA A C 1
ATOM 768 O O . ALA A 1 95 ? -3.516 -3.437 8.814 1.00 97.94 95 ALA A O 1
ATOM 769 N N . LEU A 1 96 ? -1.528 -3.745 7.835 1.00 97.12 96 LEU A N 1
ATOM 770 C CA . LEU A 1 96 ? -0.765 -2.931 8.794 1.00 97.12 96 LEU A CA 1
ATOM 771 C C . LEU A 1 96 ? -1.173 -1.449 8.763 1.00 97.12 96 LEU A C 1
ATOM 773 O O . LEU A 1 96 ? -1.202 -0.791 9.812 1.00 97.12 96 LEU A O 1
ATOM 777 N N . CYS A 1 97 ? -1.524 -0.901 7.594 1.00 96.00 97 CYS A N 1
ATOM 778 C CA . CYS A 1 97 ? -2.110 0.438 7.490 1.00 96.00 97 CYS A CA 1
ATOM 779 C C . CYS A 1 97 ? -3.422 0.535 8.287 1.00 96.00 97 CYS A C 1
ATOM 781 O O . CYS A 1 97 ? -3.629 1.535 8.988 1.00 96.00 97 CYS A O 1
ATOM 783 N N . GLY A 1 98 ? -4.236 -0.522 8.236 1.00 96.50 98 GLY A N 1
ATOM 784 C CA . GLY A 1 98 ? -5.453 -0.727 9.020 1.00 96.50 98 GLY A CA 1
ATOM 785 C C . GLY A 1 98 ? -5.227 -0.820 10.524 1.00 96.50 98 GLY A C 1
ATOM 786 O O . GLY A 1 98 ? -5.835 -0.070 11.285 1.00 96.50 98 GLY A O 1
ATOM 787 N N . VAL A 1 99 ? -4.283 -1.659 10.961 1.00 96.00 99 VAL A N 1
ATOM 788 C CA . VAL A 1 99 ? -3.846 -1.736 12.371 1.00 96.00 99 VAL A CA 1
ATOM 789 C C . VAL A 1 99 ? -3.433 -0.356 12.871 1.00 96.00 99 VAL A C 1
ATOM 791 O O . VAL A 1 99 ? -3.847 0.101 13.930 1.00 96.00 99 VAL A O 1
ATOM 794 N N . SER A 1 100 ? -2.678 0.378 12.060 1.00 93.44 100 SER A N 1
ATOM 795 C CA . SER A 1 100 ? -2.243 1.727 12.411 1.00 93.44 100 SER A CA 1
ATOM 796 C C . SER A 1 100 ? -3.427 2.704 12.556 1.00 93.44 100 SER A C 1
ATOM 798 O O . SER A 1 100 ? -3.302 3.708 13.254 1.00 93.44 100 SER A O 1
ATOM 800 N N . CYS A 1 101 ? -4.583 2.441 11.923 1.00 94.00 101 CYS A N 1
ATOM 801 C CA . CYS A 1 101 ? -5.785 3.268 12.086 1.00 94.00 101 CYS A CA 1
ATOM 802 C C . CYS A 1 101 ? -6.383 3.115 13.487 1.00 94.00 101 CYS A C 1
ATOM 804 O O . CYS A 1 101 ? -6.878 4.093 14.040 1.00 94.00 101 CYS A O 1
ATOM 806 N N . THR A 1 102 ? -6.281 1.936 14.105 1.00 93.12 102 THR A N 1
ATOM 807 C CA . THR A 1 102 ? -6.779 1.711 15.475 1.00 93.12 102 THR A CA 1
ATOM 808 C C . THR A 1 102 ? -5.876 2.330 16.542 1.00 93.12 102 THR A C 1
ATOM 810 O O . THR A 1 102 ? -6.306 2.525 17.677 1.00 93.12 102 THR A O 1
ATOM 813 N N . LEU A 1 103 ? -4.620 2.619 16.195 1.00 90.38 103 LEU A N 1
ATOM 814 C CA . LEU A 1 103 ? -3.620 3.230 17.077 1.00 90.38 103 LEU A CA 1
ATOM 815 C C . LEU A 1 103 ? -3.502 4.749 16.878 1.00 90.38 103 LEU A C 1
ATOM 817 O O . LEU A 1 103 ? -2.872 5.442 17.676 1.00 90.38 103 LEU A O 1
ATOM 821 N N . SER A 1 104 ? -4.100 5.279 15.811 1.00 88.12 104 SER A N 1
ATOM 822 C CA . SER A 1 104 ? -4.092 6.704 15.497 1.00 88.12 104 SER A CA 1
ATOM 823 C C . SER A 1 104 ? -5.069 7.477 16.381 1.00 88.12 104 SER A C 1
ATOM 825 O O . SER A 1 104 ? -6.184 7.033 16.640 1.00 88.12 104 SER A O 1
ATOM 827 N N . LYS A 1 105 ? -4.682 8.695 16.776 1.00 81.81 105 LYS A N 1
ATOM 828 C CA . LYS A 1 105 ? -5.568 9.627 17.498 1.00 81.81 105 LYS A CA 1
ATOM 829 C C . LYS A 1 105 ? -6.675 10.193 16.607 1.00 81.81 105 LYS A C 1
ATOM 831 O O . LYS A 1 105 ? -7.757 10.535 17.069 1.00 81.81 105 LYS A O 1
ATOM 836 N N . ASN A 1 106 ? -6.382 10.392 15.324 1.00 86.56 106 ASN A N 1
ATOM 837 C CA . ASN A 1 106 ? -7.342 10.976 14.402 1.00 86.56 106 ASN A CA 1
ATOM 838 C C . ASN A 1 106 ? -7.069 10.498 12.978 1.00 86.56 106 ASN A C 1
ATOM 840 O O . ASN A 1 106 ? -6.128 10.945 12.319 1.00 86.56 106 ASN A O 1
ATOM 844 N N . ASN A 1 107 ? -7.920 9.595 12.499 1.00 90.12 107 ASN A N 1
ATOM 845 C CA . ASN A 1 107 ? -7.803 9.050 11.154 1.00 90.12 107 ASN A CA 1
ATOM 846 C C . ASN A 1 107 ? -8.180 10.057 10.057 1.00 90.12 107 ASN A C 1
ATOM 848 O O . ASN A 1 107 ? -7.600 9.980 8.981 1.00 90.12 107 ASN A O 1
ATOM 852 N N . PHE A 1 108 ? -9.020 11.067 10.327 1.00 91.06 108 PHE A N 1
ATOM 853 C CA . PHE A 1 108 ? -9.260 12.151 9.360 1.00 91.06 108 PHE A CA 1
ATOM 854 C C . PHE A 1 108 ? -7.989 12.968 9.108 1.00 91.06 108 PHE A C 1
ATOM 856 O O . PHE A 1 108 ? -7.633 13.235 7.964 1.00 91.06 108 PHE A O 1
ATOM 863 N N . VAL A 1 109 ? -7.259 13.306 10.176 1.00 89.19 109 VAL A N 1
ATOM 864 C CA . VAL A 1 109 ? -5.974 14.020 10.063 1.00 89.19 109 VAL A CA 1
ATOM 865 C C . VAL A 1 109 ? -4.919 13.141 9.397 1.00 89.19 109 VAL A C 1
ATOM 867 O O . VAL A 1 109 ? -4.086 13.649 8.657 1.00 89.19 109 VAL A O 1
ATOM 870 N N . ARG A 1 110 ? -4.968 11.823 9.618 1.00 88.56 110 ARG A N 1
ATOM 871 C CA . ARG A 1 110 ? -4.068 10.866 8.966 1.00 88.56 110 ARG A CA 1
ATOM 872 C C . ARG A 1 110 ? -4.354 10.694 7.470 1.00 88.56 110 ARG A C 1
ATOM 874 O O . ARG A 1 110 ? -3.410 10.517 6.706 1.00 88.56 110 ARG A O 1
ATOM 881 N N . ALA A 1 111 ? -5.618 10.743 7.053 1.00 92.31 111 ALA A N 1
ATOM 882 C CA . ALA A 1 111 ? -6.008 10.635 5.647 1.00 92.31 111 ALA A CA 1
ATOM 883 C C . ALA A 1 111 ? -5.595 11.871 4.831 1.00 92.31 111 ALA A C 1
ATOM 885 O O . ALA A 1 111 ? -5.234 11.742 3.664 1.00 92.31 111 ALA A O 1
ATOM 886 N N . LEU A 1 112 ? -5.603 13.059 5.445 1.00 93.44 112 LEU A N 1
ATOM 887 C CA . LEU A 1 112 ? -5.323 14.327 4.767 1.00 93.44 112 LEU A CA 1
ATOM 888 C C . LEU A 1 112 ? -3.964 14.386 4.034 1.00 93.44 112 LEU A C 1
ATOM 890 O O . LEU A 1 112 ? -3.976 14.694 2.845 1.00 93.44 112 LEU A O 1
ATOM 894 N N . PRO A 1 113 ? -2.801 14.091 4.655 1.00 91.62 113 PRO A N 1
ATOM 895 C CA . PRO A 1 113 ? -1.521 14.118 3.945 1.00 91.62 113 PRO A CA 1
ATOM 896 C C . PRO A 1 113 ? -1.462 13.103 2.800 1.00 91.62 113 PRO A C 1
ATOM 898 O O . PRO A 1 113 ? -0.888 13.413 1.762 1.00 91.62 113 PRO A O 1
ATOM 901 N N . LEU A 1 114 ? -2.102 11.935 2.945 1.00 92.75 114 LEU A N 1
ATOM 902 C CA . LEU A 1 114 ? -2.189 10.939 1.873 1.00 92.75 114 LEU A CA 1
ATOM 903 C C . LEU A 1 114 ? -3.008 11.472 0.690 1.00 92.75 114 LEU A C 1
ATOM 905 O O . LEU A 1 114 ? -2.582 11.352 -0.452 1.00 92.75 114 LEU A O 1
ATOM 909 N N . ALA A 1 115 ? -4.151 12.109 0.965 1.00 94.50 115 ALA A N 1
ATOM 910 C CA . ALA A 1 115 ? -5.009 12.698 -0.059 1.00 94.50 115 ALA A CA 1
ATOM 911 C C . ALA A 1 115 ? -4.333 13.876 -0.776 1.00 94.50 115 ALA A C 1
ATOM 913 O O . ALA A 1 115 ? -4.374 13.955 -2.000 1.00 94.50 115 ALA A O 1
ATOM 914 N N . MET A 1 116 ? -3.679 14.776 -0.032 1.00 94.19 116 MET A N 1
ATOM 915 C CA . MET A 1 116 ? -2.928 15.890 -0.622 1.00 94.19 116 MET A CA 1
ATOM 916 C C . MET A 1 116 ? -1.815 15.381 -1.533 1.00 94.19 116 MET A C 1
ATOM 918 O O . MET A 1 116 ? -1.625 15.907 -2.626 1.00 94.19 116 MET A O 1
ATOM 922 N N . PHE A 1 117 ? -1.112 14.335 -1.103 1.00 91.06 117 PHE A N 1
ATOM 923 C CA . PHE A 1 117 ? -0.050 13.745 -1.896 1.00 91.06 117 PHE A CA 1
ATOM 924 C C . PHE A 1 117 ? -0.581 13.038 -3.155 1.00 91.06 117 PHE A C 1
ATOM 926 O O . PHE A 1 117 ? -0.036 13.225 -4.237 1.00 91.06 117 PHE A O 1
ATOM 933 N N . ALA A 1 118 ? -1.698 12.316 -3.050 1.00 92.94 118 ALA A N 1
ATOM 934 C CA . ALA A 1 118 ? -2.381 11.720 -4.197 1.00 92.94 118 ALA A CA 1
ATOM 935 C C . ALA A 1 118 ? -2.797 12.776 -5.242 1.00 92.94 118 ALA A C 1
ATOM 937 O O . ALA A 1 118 ? -2.555 12.608 -6.434 1.00 92.94 118 ALA A O 1
ATOM 938 N N . LEU A 1 119 ? -3.367 13.903 -4.799 1.00 93.62 119 LEU A N 1
ATOM 939 C CA . LEU A 1 119 ? -3.729 15.016 -5.686 1.00 93.62 119 LEU A CA 1
ATOM 940 C C . LEU A 1 119 ? -2.502 15.672 -6.325 1.00 93.62 119 LEU A C 1
ATOM 942 O O . LEU A 1 119 ? -2.543 16.035 -7.501 1.00 93.62 119 LEU A O 1
ATOM 946 N N . PHE A 1 120 ? -1.415 15.808 -5.564 1.00 92.25 120 PHE A N 1
ATOM 947 C CA . PHE A 1 120 ? -0.142 16.285 -6.090 1.00 92.25 120 PHE A CA 1
ATOM 948 C C . PHE A 1 120 ? 0.382 15.362 -7.195 1.00 92.25 120 PHE A C 1
ATOM 950 O O . PHE A 1 120 ? 0.746 15.865 -8.253 1.00 92.25 120 PHE A O 1
ATOM 957 N N . LEU A 1 121 ? 0.358 14.038 -6.999 1.00 89.56 121 LEU A N 1
ATOM 958 C CA . LEU A 1 121 ? 0.777 13.077 -8.022 1.00 89.56 121 LEU A CA 1
ATOM 959 C C . LEU A 1 121 ? -0.060 13.188 -9.300 1.00 89.56 121 LEU A C 1
ATOM 961 O O . LEU A 1 121 ? 0.521 13.231 -10.382 1.00 89.56 121 LEU A O 1
ATOM 965 N N . ASN A 1 122 ? -1.389 13.313 -9.204 1.00 91.44 122 ASN A N 1
ATOM 966 C CA . ASN A 1 122 ? -2.239 13.525 -10.386 1.00 91.44 122 ASN A CA 1
ATOM 967 C C . ASN A 1 122 ? -1.854 14.803 -11.133 1.00 91.44 122 ASN A C 1
ATOM 969 O O . ASN A 1 122 ? -1.720 14.795 -12.352 1.00 91.44 122 ASN A O 1
ATOM 973 N N . GLY A 1 123 ? -1.666 15.907 -10.405 1.00 91.50 123 GLY A N 1
ATOM 974 C CA . GLY A 1 123 ? -1.293 17.186 -11.004 1.00 91.50 123 GLY A CA 1
ATOM 975 C C . GLY A 1 123 ? 0.093 17.150 -11.650 1.00 91.50 123 GLY A C 1
ATOM 976 O O . GLY A 1 123 ? 0.244 17.550 -12.801 1.00 91.50 123 GLY A O 1
ATOM 977 N N . ALA A 1 124 ? 1.096 16.651 -10.926 1.00 89.75 124 ALA A N 1
ATOM 978 C CA . ALA A 1 124 ? 2.478 16.583 -11.389 1.00 89.75 124 ALA A CA 1
ATOM 979 C C . ALA A 1 124 ? 2.624 15.662 -12.607 1.00 89.75 124 ALA A C 1
ATOM 981 O O . ALA A 1 124 ? 3.243 16.051 -13.595 1.00 89.75 124 ALA A O 1
ATOM 982 N N . SER A 1 125 ? 2.002 14.482 -12.571 1.00 88.75 125 SER A N 1
ATOM 983 C CA . SER A 1 125 ? 2.023 13.543 -13.697 1.00 88.75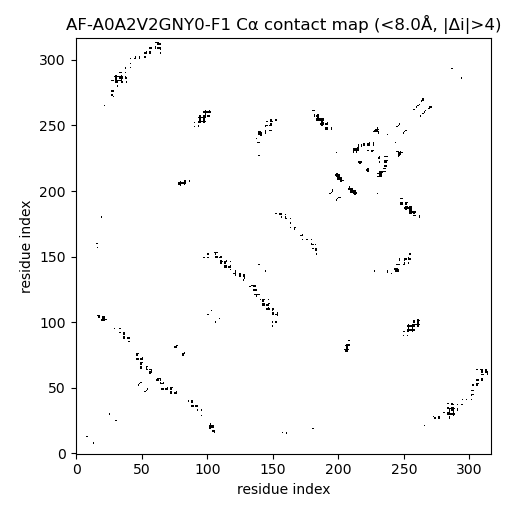 125 SER A CA 1
ATOM 984 C C . SER A 1 125 ? 1.271 14.071 -14.921 1.00 88.75 125 SER A C 1
ATOM 986 O O . SER A 1 125 ? 1.774 13.942 -16.031 1.00 88.75 125 SER A O 1
ATOM 988 N N . ALA A 1 126 ? 0.137 14.759 -14.743 1.00 89.81 126 ALA A N 1
ATOM 989 C CA . ALA A 1 126 ? -0.580 15.398 -15.850 1.00 89.81 126 ALA A CA 1
ATOM 990 C C . ALA A 1 126 ? 0.212 16.553 -16.489 1.00 89.81 126 ALA A C 1
ATOM 992 O O . ALA A 1 126 ? 0.114 16.792 -17.693 1.00 89.81 126 ALA A O 1
ATOM 993 N N . VAL A 1 127 ? 0.990 17.300 -15.696 1.00 90.50 127 VAL A N 1
ATOM 994 C CA . VAL A 1 127 ? 1.910 18.316 -16.230 1.00 90.50 127 VAL A CA 1
ATOM 995 C C . VAL A 1 127 ? 3.043 17.648 -17.002 1.00 90.50 127 VAL A C 1
ATOM 997 O O . VAL A 1 127 ? 3.349 18.086 -18.107 1.00 90.50 127 VAL A O 1
ATOM 1000 N N . LEU A 1 128 ? 3.630 16.579 -16.459 1.00 86.81 128 LEU A N 1
ATOM 1001 C CA . LEU A 1 128 ? 4.706 15.839 -17.114 1.00 86.81 128 LEU A CA 1
ATOM 1002 C C . LEU A 1 128 ? 4.258 15.253 -18.458 1.00 86.81 128 LEU A C 1
ATOM 1004 O O . LEU A 1 128 ? 4.949 15.425 -19.456 1.00 86.81 128 LEU A O 1
ATOM 1008 N N . ASP A 1 129 ? 3.073 14.649 -18.498 1.00 87.19 129 ASP A N 1
ATOM 1009 C CA . ASP A 1 129 ? 2.469 14.090 -19.709 1.00 87.19 129 ASP A CA 1
ATOM 1010 C C . ASP A 1 129 ? 2.220 15.167 -20.779 1.00 87.19 129 ASP A C 1
ATOM 1012 O O . ASP A 1 129 ? 2.499 14.967 -21.958 1.00 87.19 129 ASP A O 1
ATOM 1016 N N . LYS A 1 130 ? 1.798 16.375 -20.378 1.00 89.12 130 LYS A N 1
ATOM 1017 C CA . LYS A 1 130 ? 1.684 17.513 -21.309 1.00 89.12 130 LYS A CA 1
ATOM 1018 C C . LYS A 1 130 ? 3.028 17.990 -21.864 1.00 89.12 130 LYS A C 1
ATOM 1020 O O . LYS A 1 130 ? 3.043 18.555 -22.955 1.00 89.12 130 LYS A O 1
ATOM 1025 N N . LEU A 1 131 ? 4.117 17.840 -21.110 1.00 88.69 131 LEU A N 1
ATOM 1026 C CA . LEU A 1 131 ? 5.448 18.316 -21.499 1.00 88.69 131 LEU A CA 1
ATOM 1027 C C . LEU A 1 131 ? 6.216 17.296 -22.343 1.00 88.69 131 LEU A C 1
ATOM 1029 O O . LEU A 1 131 ? 6.884 17.687 -23.295 1.00 88.69 131 LEU A O 1
ATOM 1033 N N . LEU A 1 132 ? 6.143 16.015 -21.982 1.00 82.81 132 LEU A N 1
ATOM 1034 C CA . LEU A 1 132 ? 6.937 14.944 -22.588 1.00 82.81 132 LEU A CA 1
ATOM 1035 C C . LEU A 1 132 ? 6.125 14.056 -23.545 1.00 82.81 132 LEU A C 1
ATOM 1037 O O . LEU A 1 132 ? 6.715 13.306 -24.319 1.00 82.81 132 LEU A O 1
ATOM 1041 N N . GLY A 1 133 ? 4.789 14.136 -23.516 1.00 76.94 133 GLY A N 1
ATOM 1042 C CA . GLY A 1 133 ? 3.921 13.113 -24.105 1.00 76.94 133 GLY A CA 1
ATOM 1043 C C . GLY A 1 133 ? 4.062 11.774 -23.371 1.00 76.94 133 GLY A C 1
ATOM 1044 O O . GLY A 1 133 ? 4.802 11.685 -22.402 1.00 76.94 133 GLY A O 1
ATOM 1045 N N . GLY A 1 134 ? 3.383 10.720 -23.831 1.00 71.19 134 GLY A N 1
ATOM 1046 C CA . GLY A 1 134 ? 3.648 9.343 -23.373 1.00 71.19 134 GLY A CA 1
ATOM 1047 C C . GLY A 1 134 ? 2.610 8.707 -22.443 1.00 71.19 134 GLY A C 1
ATOM 1048 O O . GLY A 1 134 ? 2.744 7.532 -22.122 1.00 71.19 134 GLY A O 1
ATOM 1049 N N . GLY A 1 135 ? 1.548 9.417 -22.056 1.00 75.25 135 GLY A N 1
ATOM 1050 C CA . GLY A 1 135 ? 0.454 8.853 -21.260 1.00 75.25 135 GLY A CA 1
ATOM 1051 C C . GLY A 1 135 ? 0.814 8.637 -19.789 1.00 75.25 135 GLY A C 1
ATOM 1052 O O . GLY A 1 135 ? 0.276 7.739 -19.149 1.00 75.25 135 GLY A O 1
ATOM 1053 N N . PHE A 1 136 ? 1.711 9.456 -19.236 1.00 73.12 136 PHE A N 1
ATOM 1054 C CA . PHE A 1 136 ? 2.222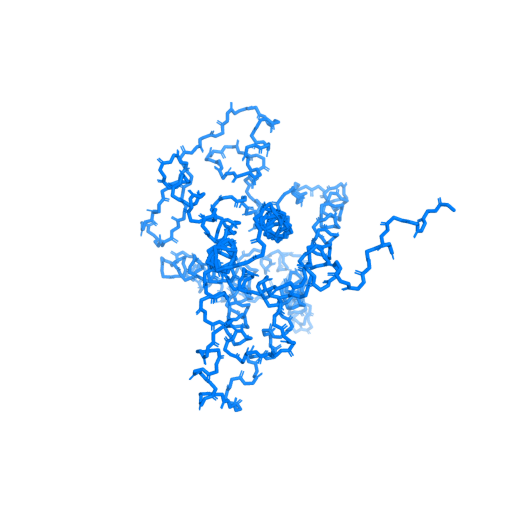 9.304 -17.865 1.00 73.12 136 PHE A CA 1
ATOM 1055 C C . PHE A 1 136 ? 1.245 9.741 -16.768 1.00 73.12 136 PHE A C 1
ATOM 1057 O O . PHE A 1 136 ? 1.588 9.697 -15.586 1.00 73.12 136 PHE A O 1
ATOM 1064 N N . THR A 1 137 ? 0.051 10.213 -17.132 1.00 83.56 137 THR A N 1
ATOM 1065 C CA . THR A 1 137 ? -0.914 10.757 -16.176 1.00 83.56 137 THR A CA 1
ATOM 1066 C C . THR A 1 137 ? -1.365 9.682 -15.182 1.00 83.56 137 THR A C 1
ATOM 1068 O O . THR A 1 137 ? -2.085 8.750 -15.534 1.00 83.56 137 THR A O 1
ATOM 1071 N N . VAL A 1 138 ? -1.013 9.863 -13.907 1.00 84.94 138 VAL A N 1
ATOM 1072 C CA . VAL A 1 138 ? -1.474 9.013 -12.808 1.00 84.94 138 VAL A CA 1
ATOM 1073 C C . VAL A 1 138 ? -2.926 9.362 -12.513 1.00 84.94 138 VAL A C 1
ATOM 1075 O O . VAL A 1 138 ? -3.244 10.450 -12.026 1.00 84.94 138 VAL A O 1
ATOM 1078 N N . LEU A 1 139 ? -3.822 8.428 -12.817 1.00 87.12 139 LEU A N 1
ATOM 1079 C CA . LEU A 1 139 ? -5.260 8.618 -12.640 1.00 87.12 139 LEU A CA 1
ATOM 1080 C C . LEU A 1 139 ? -5.710 8.279 -11.216 1.00 87.12 139 LEU A C 1
ATOM 1082 O O . LEU A 1 139 ? -6.285 9.119 -10.517 1.00 87.12 139 LEU A O 1
ATOM 1086 N N . PHE A 1 140 ? -5.435 7.047 -10.792 1.00 91.62 140 PHE A N 1
ATOM 1087 C CA . PHE A 1 140 ? -5.751 6.523 -9.469 1.00 91.62 140 PHE A CA 1
ATOM 1088 C C . PHE A 1 140 ? -4.667 5.530 -9.071 1.00 91.62 140 PHE A C 1
ATOM 1090 O O . PHE A 1 140 ? -4.432 4.559 -9.784 1.00 91.62 140 PHE A O 1
ATOM 1097 N N . GLY A 1 141 ? -4.006 5.774 -7.945 1.00 91.81 141 GLY A N 1
ATOM 1098 C CA . GLY A 1 141 ? -2.934 4.914 -7.466 1.00 91.81 141 GLY A CA 1
ATOM 1099 C C . GLY A 1 141 ? -3.106 4.488 -6.017 1.00 91.81 141 GLY A C 1
ATOM 1100 O O . GLY A 1 141 ? -4.096 4.796 -5.345 1.00 91.81 141 GLY A O 1
ATOM 1101 N N . VAL A 1 142 ? -2.081 3.818 -5.502 1.00 93.12 142 VAL A N 1
ATOM 1102 C CA . VAL A 1 142 ? -1.999 3.357 -4.110 1.00 93.12 142 VAL A CA 1
ATOM 1103 C C . VAL A 1 142 ? -2.305 4.445 -3.070 1.00 93.12 142 VAL A C 1
ATOM 1105 O O . VAL A 1 142 ? -2.974 4.170 -2.075 1.00 93.12 142 VAL A O 1
ATOM 1108 N N . PHE A 1 143 ? -1.886 5.698 -3.287 1.00 93.25 143 PHE A N 1
ATOM 1109 C CA . PHE A 1 143 ? -2.148 6.792 -2.349 1.00 93.25 143 PHE A CA 1
ATOM 1110 C C . PHE A 1 143 ? -3.618 7.213 -2.333 1.00 93.25 143 PHE A C 1
ATOM 1112 O O . PHE A 1 143 ? -4.149 7.487 -1.255 1.00 93.25 143 PHE A O 1
ATOM 1119 N N . HIS A 1 144 ? -4.300 7.214 -3.484 1.00 95.19 144 HIS A N 1
ATOM 1120 C CA . HIS A 1 144 ? -5.744 7.459 -3.553 1.00 95.19 144 HIS A CA 1
ATOM 1121 C C . HIS A 1 144 ? -6.507 6.364 -2.826 1.00 95.19 144 HIS A C 1
ATOM 1123 O O . HIS A 1 144 ? -7.393 6.659 -2.019 1.00 95.19 144 HIS A O 1
ATOM 1129 N N . MET A 1 145 ? -6.121 5.110 -3.064 1.00 96.38 145 MET A N 1
ATOM 1130 C CA . MET A 1 145 ? -6.696 3.948 -2.398 1.00 96.38 145 MET A CA 1
ATOM 1131 C C . MET A 1 145 ? -6.486 4.022 -0.879 1.00 96.38 145 MET A C 1
ATOM 1133 O O . MET A 1 145 ? -7.454 3.919 -0.122 1.00 96.38 145 MET A O 1
ATOM 1137 N N . LEU A 1 146 ? -5.263 4.289 -0.407 1.00 96.25 146 LEU A N 1
ATOM 1138 C CA . LEU A 1 146 ? -4.952 4.407 1.021 1.00 96.25 146 LEU A CA 1
ATOM 1139 C C . LEU A 1 146 ? -5.676 5.587 1.676 1.00 96.25 146 LEU A C 1
ATOM 1141 O O . LEU A 1 146 ? -6.246 5.423 2.754 1.00 96.25 146 LEU A O 1
ATOM 1145 N N . ALA A 1 147 ? -5.693 6.762 1.041 1.00 96.50 147 ALA A N 1
ATOM 1146 C CA . ALA A 1 147 ? -6.399 7.934 1.556 1.00 96.50 147 ALA A CA 1
ATOM 1147 C C . ALA A 1 147 ? -7.902 7.660 1.705 1.00 96.50 147 ALA A C 1
ATOM 1149 O O . ALA A 1 147 ? -8.477 7.919 2.765 1.00 96.50 147 ALA A O 1
ATOM 1150 N N . SER A 1 148 ? -8.513 7.066 0.676 1.00 97.06 148 SER A N 1
ATOM 1151 C CA . SER A 1 148 ? -9.930 6.690 0.668 1.00 97.06 148 SER A CA 1
ATOM 1152 C C . SER A 1 148 ? -10.239 5.639 1.732 1.00 97.06 148 SER A C 1
ATOM 1154 O O . SER A 1 148 ? -11.232 5.753 2.444 1.00 97.06 148 SER A O 1
ATOM 1156 N N . SER A 1 149 ? -9.357 4.655 1.909 1.00 97.94 149 SER A N 1
ATOM 1157 C CA . SER A 1 149 ? -9.530 3.572 2.883 1.00 97.94 149 SER A CA 1
ATOM 1158 C C . SER A 1 149 ? -9.376 4.048 4.329 1.00 97.94 149 SER A C 1
ATOM 1160 O O . SER A 1 149 ? -10.165 3.668 5.191 1.00 97.94 149 SER A O 1
ATOM 1162 N N . VAL A 1 150 ? -8.403 4.924 4.614 1.00 97.06 150 VAL A N 1
ATOM 1163 C CA . VAL A 1 150 ? -8.237 5.535 5.947 1.00 97.06 150 VAL A CA 1
ATOM 1164 C C . VAL A 1 150 ? -9.411 6.466 6.263 1.00 97.06 150 VAL A C 1
ATOM 1166 O O . VAL A 1 150 ? -9.888 6.485 7.399 1.00 97.06 150 VAL A O 1
ATOM 1169 N N . LEU A 1 151 ? -9.915 7.204 5.268 1.00 96.94 151 LEU A N 1
ATOM 1170 C CA . LEU A 1 151 ? -11.118 8.020 5.419 1.00 96.94 151 LEU A CA 1
ATOM 1171 C C . LEU A 1 151 ? -12.354 7.150 5.685 1.00 96.94 151 LEU A C 1
ATOM 1173 O O . LEU A 1 151 ? -13.092 7.428 6.627 1.00 96.94 151 LEU A O 1
ATOM 1177 N N . ALA A 1 152 ? -12.553 6.073 4.921 1.00 97.44 152 ALA A N 1
ATOM 1178 C CA . ALA A 1 152 ? -13.623 5.105 5.150 1.00 97.44 152 ALA A CA 1
ATOM 1179 C C . ALA A 1 152 ? -13.544 4.501 6.560 1.00 97.44 152 ALA A C 1
ATOM 1181 O O . ALA A 1 152 ? -14.552 4.452 7.261 1.00 97.44 152 ALA A O 1
ATOM 1182 N N . PHE A 1 153 ? -12.344 4.137 7.025 1.00 96.94 153 PHE A N 1
ATOM 1183 C CA . PHE A 1 153 ? -12.127 3.676 8.397 1.00 96.94 153 PHE A CA 1
ATOM 1184 C C . PHE A 1 153 ? -12.586 4.725 9.422 1.00 96.94 153 PHE A C 1
ATOM 1186 O O . PHE A 1 153 ? -13.311 4.403 10.362 1.00 96.94 153 PHE A O 1
ATOM 1193 N N . ALA A 1 154 ? -12.197 5.991 9.231 1.00 94.75 154 ALA A N 1
ATOM 1194 C CA . ALA A 1 154 ? -12.571 7.098 10.111 1.00 94.75 154 ALA A CA 1
ATOM 1195 C C . ALA A 1 154 ? -14.090 7.340 10.140 1.00 94.75 154 ALA A C 1
ATOM 1197 O O . ALA A 1 154 ? -14.658 7.584 11.206 1.00 94.75 154 ALA A O 1
ATOM 1198 N N . LEU A 1 155 ? -14.747 7.253 8.980 1.00 95.44 155 LEU A N 1
ATOM 1199 C CA . LEU A 1 155 ? -16.197 7.391 8.852 1.00 95.44 155 LEU A CA 1
ATOM 1200 C C . LEU A 1 155 ? -16.930 6.248 9.559 1.00 95.44 155 LEU A C 1
ATOM 1202 O O . LEU A 1 155 ? -17.846 6.512 10.334 1.00 95.44 155 LEU A O 1
ATOM 1206 N N . LEU A 1 156 ? -16.504 5.000 9.351 1.00 95.38 156 LEU A N 1
ATOM 1207 C CA . LEU A 1 156 ? -17.097 3.824 9.996 1.00 95.38 156 LEU A CA 1
ATOM 1208 C C . LEU A 1 156 ? -16.939 3.874 11.520 1.00 95.38 156 LEU A C 1
ATOM 1210 O O . LEU A 1 156 ? -17.894 3.607 12.244 1.00 95.38 156 LEU A O 1
ATOM 1214 N N . ASP A 1 157 ? -15.781 4.304 12.019 1.00 90.69 157 ASP A N 1
ATOM 1215 C CA . ASP A 1 157 ? -15.579 4.554 13.450 1.00 90.69 157 ASP A CA 1
ATOM 1216 C C . ASP A 1 157 ? -16.471 5.678 13.992 1.00 90.69 157 ASP A C 1
ATOM 1218 O O . ASP A 1 157 ? -17.016 5.573 15.095 1.00 90.69 157 ASP A O 1
ATOM 1222 N N . GLY A 1 158 ? -16.649 6.751 13.217 1.00 89.56 158 GLY A N 1
ATOM 1223 C CA . GLY A 1 158 ? -17.567 7.838 13.547 1.00 89.56 158 GLY A CA 1
ATOM 1224 C C . GLY A 1 158 ? -19.014 7.355 13.647 1.00 89.56 158 GLY A C 1
ATOM 1225 O O . GLY A 1 158 ? -19.692 7.656 14.630 1.00 89.56 158 GLY A O 1
ATOM 1226 N N . ILE A 1 159 ? -19.464 6.554 12.676 1.00 90.56 159 ILE A N 1
ATOM 1227 C CA . ILE A 1 159 ? -20.795 5.934 12.655 1.00 90.56 159 ILE A CA 1
ATOM 1228 C C . ILE A 1 159 ? -20.973 5.020 13.868 1.00 90.56 159 ILE A C 1
ATOM 1230 O O . ILE A 1 159 ? -21.959 5.174 14.587 1.00 90.56 159 ILE A O 1
ATOM 1234 N N . ALA A 1 160 ? -20.010 4.140 14.159 1.00 89.69 160 ALA A N 1
ATOM 1235 C CA . ALA A 1 160 ? -20.035 3.292 15.351 1.00 89.69 160 ALA A CA 1
ATOM 1236 C C . ALA A 1 160 ? -20.234 4.129 16.625 1.00 89.69 160 ALA A C 1
ATOM 1238 O O . ALA A 1 160 ? -21.102 3.832 17.444 1.00 89.69 160 ALA A O 1
ATOM 1239 N N . GLY A 1 161 ? -19.486 5.228 16.761 1.00 85.88 161 GLY A N 1
ATOM 1240 C CA . GLY A 1 161 ? -19.602 6.135 17.898 1.00 85.88 161 GLY A CA 1
ATOM 1241 C C . GLY A 1 161 ? -20.945 6.868 17.987 1.00 85.88 161 GLY A C 1
ATOM 1242 O O . GLY A 1 161 ? -21.421 7.111 19.097 1.00 85.88 161 GLY A O 1
ATOM 1243 N N . LEU A 1 162 ? -21.561 7.226 16.856 1.00 87.75 162 LEU A N 1
ATOM 1244 C CA . LEU A 1 162 ? -22.902 7.822 16.810 1.00 87.75 162 LEU A CA 1
ATOM 1245 C C . LEU A 1 162 ? -23.975 6.807 17.208 1.00 87.75 162 LEU A C 1
ATOM 1247 O O . LEU A 1 162 ? -24.817 7.121 18.047 1.00 87.75 162 LEU A O 1
ATOM 1251 N N . VAL A 1 163 ? -23.896 5.582 16.684 1.00 87.94 163 VAL A N 1
ATOM 1252 C CA . VAL A 1 163 ? -24.815 4.487 17.020 1.00 87.94 163 VAL A CA 1
ATOM 1253 C C . VAL A 1 163 ? -24.747 4.175 18.516 1.00 87.94 163 VAL A C 1
ATOM 1255 O O . VAL A 1 163 ? -25.783 4.147 19.173 1.00 87.94 163 VAL A O 1
ATOM 1258 N N . SER A 1 164 ? -23.550 4.089 19.109 1.00 82.88 164 SER A N 1
ATOM 1259 C CA . SER A 1 164 ? -23.395 3.873 20.558 1.00 82.88 164 SER A CA 1
ATOM 1260 C C . SER A 1 164 ? -24.004 4.984 21.433 1.00 82.88 164 SER A C 1
ATOM 1262 O O . SER A 1 164 ? -24.205 4.780 22.629 1.00 82.88 164 SER A O 1
ATOM 1264 N N . ARG A 1 165 ? -24.270 6.188 20.898 1.00 84.69 165 ARG A N 1
ATOM 1265 C CA . ARG A 1 165 ? -24.934 7.272 21.654 1.00 84.69 165 ARG A CA 1
ATOM 1266 C C . ARG A 1 165 ? -26.448 7.095 21.742 1.00 84.69 165 ARG A C 1
ATOM 1268 O O . ARG A 1 165 ? -27.041 7.705 22.626 1.00 84.69 165 ARG A O 1
ATOM 1275 N N . LEU A 1 166 ? -27.048 6.292 20.863 1.00 86.38 166 LEU A N 1
ATOM 1276 C CA . LEU A 1 166 ? -28.485 6.004 20.883 1.00 86.38 166 LEU A CA 1
ATOM 1277 C C . LEU A 1 166 ? -28.875 5.121 22.077 1.00 86.38 166 LEU A C 1
ATOM 1279 O O . LEU A 1 166 ? -30.023 5.138 22.514 1.00 86.38 166 LEU A O 1
ATOM 1283 N N . PHE A 1 167 ? -27.910 4.396 22.642 1.00 83.50 167 PHE A N 1
ATOM 1284 C CA . PHE A 1 167 ? -28.125 3.489 23.757 1.00 83.50 167 PHE A CA 1
ATOM 1285 C C . PHE A 1 167 ? -27.914 4.167 25.115 1.00 83.50 167 PHE A C 1
ATOM 1287 O O . PHE A 1 167 ? -26.985 4.962 25.328 1.00 83.50 167 PHE A O 1
ATOM 1294 N N . LYS A 1 168 ? -28.801 3.842 26.064 1.00 83.50 168 LYS A N 1
ATOM 1295 C CA . LYS A 1 168 ? -28.740 4.356 27.438 1.00 83.50 168 LYS A CA 1
ATOM 1296 C C . LYS A 1 168 ? -27.467 3.869 28.129 1.00 83.50 168 LYS A C 1
ATOM 1298 O O . LYS A 1 168 ? -26.998 2.761 27.892 1.00 83.50 168 LYS A O 1
ATOM 1303 N N . ALA A 1 169 ? -26.903 4.710 28.995 1.00 77.44 169 ALA A N 1
ATOM 1304 C CA . ALA A 1 169 ? -25.757 4.316 29.806 1.00 77.44 169 ALA A CA 1
ATOM 1305 C C . ALA A 1 169 ? -26.142 3.138 30.716 1.00 77.44 169 ALA A C 1
ATOM 1307 O O . ALA A 1 169 ? -27.132 3.215 31.440 1.00 77.44 169 ALA A O 1
ATOM 1308 N N . GLY A 1 170 ? -25.374 2.054 30.642 1.00 78.75 170 GLY A N 1
ATOM 1309 C CA . GLY A 1 170 ? -25.644 0.798 31.332 1.00 78.75 170 GLY A CA 1
ATOM 1310 C C . GLY A 1 170 ? -24.828 -0.343 30.727 1.00 78.75 170 GLY A C 1
ATOM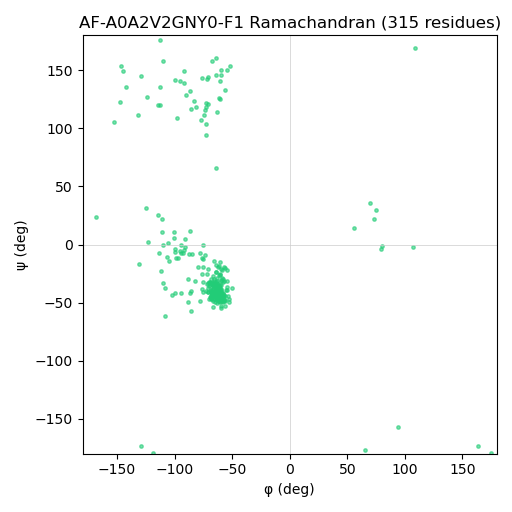 1311 O O . GLY A 1 170 ? -23.988 -0.116 29.854 1.00 78.75 170 GLY A O 1
ATOM 1312 N N . GLU A 1 171 ? -25.089 -1.564 31.182 1.00 76.00 171 GLU A N 1
ATOM 1313 C CA . GLU A 1 171 ? -24.389 -2.780 30.745 1.00 76.00 171 GLU A CA 1
ATOM 1314 C C . GLU A 1 171 ? -24.563 -3.055 29.241 1.00 76.00 171 GLU A C 1
ATOM 1316 O O . GLU A 1 171 ? -23.597 -3.364 28.547 1.00 76.00 171 GLU A O 1
ATOM 1321 N N . THR A 1 172 ? -25.763 -2.826 28.701 1.00 78.12 172 THR A N 1
ATOM 1322 C CA . THR A 1 172 ? -26.076 -2.997 27.270 1.00 78.12 172 THR A CA 1
ATOM 1323 C C . THR A 1 172 ? -25.149 -2.174 26.372 1.00 78.12 172 THR A C 1
ATOM 1325 O O . THR A 1 172 ? -24.573 -2.690 25.417 1.00 78.12 172 THR A O 1
ATOM 1328 N N . ARG A 1 173 ? -24.902 -0.915 26.747 1.00 80.19 173 ARG A N 1
ATOM 1329 C CA . ARG A 1 173 ? -24.015 -0.017 26.002 1.00 80.19 173 ARG A CA 1
ATOM 1330 C C . ARG A 1 173 ? -22.555 -0.476 26.025 1.00 80.19 173 ARG A C 1
ATOM 1332 O O . ARG A 1 173 ? -21.831 -0.222 25.069 1.00 80.19 173 ARG A O 1
ATOM 1339 N N . GLN A 1 174 ? -22.099 -1.133 27.093 1.00 79.38 174 GLN A N 1
ATOM 1340 C CA . GLN A 1 174 ? -20.723 -1.640 27.165 1.00 79.38 174 GLN A CA 1
ATOM 1341 C C . GLN A 1 174 ? -20.500 -2.790 26.178 1.00 79.38 174 GLN A C 1
ATOM 1343 O O . GLN A 1 174 ? -19.500 -2.791 25.460 1.00 79.38 174 GLN A O 1
ATOM 1348 N N . TRP A 1 175 ? -21.450 -3.726 26.097 1.00 80.50 175 TRP A N 1
ATOM 1349 C CA . TRP A 1 175 ? -21.421 -4.823 25.125 1.00 80.50 175 TRP A CA 1
ATOM 1350 C C . TRP A 1 175 ? -21.473 -4.319 23.683 1.00 80.50 175 TRP A C 1
ATOM 1352 O O . TRP A 1 175 ? -20.694 -4.757 22.836 1.00 80.50 175 TRP A O 1
ATOM 1362 N N . GLU A 1 176 ? -22.334 -3.344 23.410 1.00 85.75 176 GLU A N 1
ATOM 1363 C CA . GLU A 1 176 ? -22.429 -2.723 22.090 1.00 85.75 176 GLU A CA 1
ATOM 1364 C C . GLU A 1 176 ? -21.168 -1.960 21.716 1.00 85.75 176 GLU A C 1
ATOM 1366 O O . GLU A 1 176 ? -20.696 -2.100 20.596 1.00 85.75 176 GLU A O 1
ATOM 1371 N N . GLU A 1 177 ? -20.579 -1.179 22.623 1.00 83.19 177 GLU A N 1
ATOM 1372 C CA . GLU A 1 177 ? -19.302 -0.504 22.367 1.00 83.19 177 GLU A CA 1
ATOM 1373 C C . GLU A 1 177 ? -18.181 -1.529 22.104 1.00 83.19 177 GLU A C 1
ATOM 1375 O O . GLU A 1 177 ? -17.362 -1.346 21.198 1.00 83.19 177 GLU A O 1
ATOM 1380 N N . ALA A 1 178 ? -18.182 -2.658 22.820 1.00 84.19 178 ALA A N 1
ATOM 1381 C CA . ALA A 1 178 ? -17.237 -3.751 22.601 1.00 84.19 178 ALA A CA 1
ATOM 1382 C C . ALA A 1 178 ? -17.414 -4.456 21.244 1.00 84.19 178 ALA A C 1
ATOM 1384 O O . ALA A 1 178 ? -16.426 -4.975 20.712 1.00 84.19 178 ALA A O 1
ATOM 1385 N N . PHE A 1 179 ? -18.623 -4.454 20.677 1.00 87.25 179 PHE A N 1
ATOM 1386 C CA . PHE A 1 179 ? -18.921 -5.008 19.354 1.00 87.25 179 PHE A CA 1
ATOM 1387 C C . PHE A 1 179 ? -18.716 -3.989 18.226 1.00 87.25 179 PHE A C 1
ATOM 1389 O O . PHE A 1 179 ? -18.001 -4.260 17.265 1.00 87.25 179 PHE A O 1
ATOM 1396 N N . LEU A 1 180 ? -19.278 -2.786 18.359 1.00 89.88 180 LEU A N 1
ATOM 1397 C CA . LEU A 1 180 ? -19.227 -1.704 17.371 1.00 89.88 180 LEU A CA 1
ATOM 1398 C C . LEU A 1 180 ? -17.810 -1.197 17.134 1.00 89.88 180 LEU A C 1
ATOM 1400 O O . LEU A 1 180 ? -17.510 -0.718 16.042 1.00 89.88 180 LEU A O 1
ATOM 1404 N N . ARG A 1 181 ? -16.893 -1.369 18.095 1.00 88.81 181 ARG A N 1
ATOM 1405 C CA . ARG A 1 181 ? -15.472 -1.159 17.814 1.00 88.81 181 ARG A CA 1
ATOM 1406 C C . ARG A 1 181 ? -14.964 -2.081 16.707 1.00 88.81 181 ARG A C 1
ATOM 1408 O O . ARG A 1 181 ? -13.974 -1.756 16.103 1.00 88.81 181 ARG A O 1
ATOM 1415 N N . PHE A 1 182 ? -15.565 -3.208 16.358 1.00 94.69 182 PHE A N 1
ATOM 1416 C CA . PHE A 1 182 ? -15.097 -3.994 15.207 1.00 94.69 182 PHE A CA 1
ATOM 1417 C C . PHE A 1 182 ? -15.781 -3.614 13.889 1.00 94.69 182 PHE A C 1
ATOM 1419 O O . PHE A 1 182 ? -15.465 -4.214 12.865 1.00 94.69 182 PHE A O 1
ATOM 1426 N N . LEU A 1 183 ? -16.640 -2.584 13.873 1.00 95.25 183 LEU A N 1
ATOM 1427 C CA . LEU A 1 183 ? -17.439 -2.219 12.702 1.00 95.25 183 LEU A CA 1
ATOM 1428 C C . LEU A 1 183 ? -16.612 -2.019 11.417 1.00 95.25 183 LEU A C 1
ATOM 1430 O O . LEU A 1 183 ? -16.969 -2.648 10.422 1.00 95.25 183 LEU A O 1
ATOM 1434 N N . PRO A 1 184 ? -15.499 -1.249 11.392 1.00 96.38 184 PRO A N 1
ATOM 1435 C CA . PRO A 1 184 ? -14.695 -1.136 10.176 1.00 96.38 184 PRO A CA 1
ATOM 1436 C C . PRO A 1 184 ? -14.193 -2.489 9.675 1.00 96.38 184 PRO A C 1
ATOM 1438 O O . PRO A 1 184 ? -14.301 -2.783 8.492 1.00 96.38 184 PRO A O 1
ATOM 1441 N N . ALA A 1 185 ? -13.704 -3.338 10.579 1.00 97.31 185 ALA A N 1
ATOM 1442 C CA . ALA A 1 185 ? -13.136 -4.632 10.228 1.00 97.31 185 ALA A CA 1
ATOM 1443 C C . ALA A 1 185 ? -14.194 -5.614 9.704 1.00 97.31 185 ALA A C 1
ATOM 1445 O O . ALA A 1 185 ? -13.953 -6.305 8.718 1.00 97.31 185 ALA A O 1
ATOM 1446 N N . VAL A 1 186 ? -15.389 -5.615 10.305 1.00 97.56 186 VAL A N 1
ATOM 1447 C CA . VAL A 1 186 ? -16.540 -6.398 9.829 1.00 97.56 186 VAL A CA 1
ATOM 1448 C C . VAL A 1 186 ? -16.963 -5.942 8.435 1.00 97.56 186 VAL A C 1
ATOM 1450 O O . VAL A 1 186 ? -17.138 -6.777 7.554 1.00 97.56 186 VAL A O 1
ATOM 1453 N N . VAL A 1 187 ? -17.064 -4.629 8.202 1.00 98.12 187 VAL A N 1
ATOM 1454 C CA . VAL A 1 187 ? -17.366 -4.088 6.867 1.00 98.12 187 VAL A CA 1
ATOM 1455 C C . VAL A 1 187 ? -16.289 -4.490 5.858 1.00 98.12 187 VAL A C 1
ATOM 1457 O O . VAL A 1 187 ? -16.627 -4.920 4.762 1.00 98.12 187 VAL A O 1
ATOM 1460 N N . GLY A 1 188 ? -15.008 -4.428 6.233 1.00 97.94 188 GLY A N 1
ATOM 1461 C CA . GLY A 1 188 ? -13.905 -4.925 5.408 1.00 97.94 188 GLY A CA 1
ATOM 1462 C C . GLY A 1 188 ? -14.068 -6.396 5.019 1.00 97.94 188 GLY A C 1
ATOM 1463 O O . GLY A 1 188 ? -13.984 -6.731 3.842 1.00 97.94 188 GLY A O 1
ATOM 1464 N N . ALA A 1 189 ? -14.373 -7.270 5.981 1.00 98.12 189 ALA A N 1
ATOM 1465 C CA . ALA A 1 189 ? -14.573 -8.695 5.718 1.00 98.12 189 ALA A CA 1
ATOM 1466 C C . ALA A 1 189 ? -15.773 -8.958 4.797 1.00 98.12 189 ALA A C 1
ATOM 1468 O O . ALA A 1 189 ? -15.672 -9.771 3.881 1.00 98.12 189 ALA A O 1
ATOM 1469 N N . VAL A 1 190 ? -16.882 -8.238 4.996 1.00 98.25 190 VAL A N 1
ATOM 1470 C CA . VAL A 1 190 ? -18.059 -8.324 4.118 1.00 98.25 190 VAL A CA 1
ATOM 1471 C C . VAL A 1 190 ? -17.711 -7.866 2.702 1.00 98.25 190 VAL A C 1
ATOM 1473 O O . VAL A 1 190 ? -18.041 -8.560 1.748 1.00 98.25 190 VAL A O 1
ATOM 1476 N N . LEU A 1 191 ? -17.000 -6.747 2.546 1.00 98.06 191 LEU A N 1
ATOM 1477 C CA . LEU A 1 191 ? -16.582 -6.248 1.233 1.00 98.06 191 LEU A CA 1
ATOM 1478 C C . LEU A 1 191 ? -15.633 -7.215 0.515 1.00 98.06 191 LEU A C 1
ATOM 1480 O O . LEU A 1 191 ? -15.763 -7.390 -0.692 1.00 98.06 191 LEU A O 1
ATOM 1484 N N . LEU A 1 192 ? -14.716 -7.868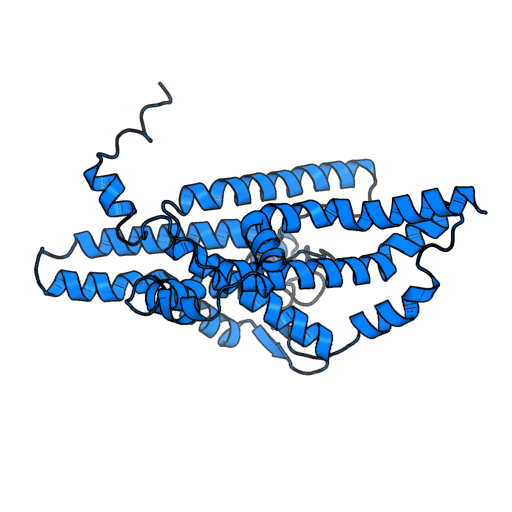 1.237 1.00 97.38 192 LEU A N 1
ATOM 1485 C CA . LEU A 1 192 ? -13.871 -8.923 0.667 1.00 97.38 192 LEU A CA 1
ATOM 1486 C C . LEU A 1 192 ? -14.695 -10.131 0.223 1.00 97.38 192 LEU A C 1
ATOM 1488 O O . LEU A 1 192 ? -14.482 -10.632 -0.877 1.00 97.38 192 LEU A O 1
ATOM 1492 N N . ALA A 1 193 ? -15.639 -10.585 1.051 1.00 97.56 193 ALA A N 1
ATOM 1493 C CA . ALA A 1 193 ? -16.502 -11.712 0.712 1.00 97.56 193 ALA A CA 1
ATOM 1494 C C . ALA A 1 193 ? -17.341 -11.414 -0.538 1.00 97.56 193 ALA A C 1
ATOM 1496 O O . ALA A 1 193 ? -17.367 -12.222 -1.462 1.00 97.56 193 ALA A O 1
ATOM 1497 N N . VAL A 1 194 ? -17.956 -10.228 -0.606 1.00 96.81 194 VAL A N 1
ATOM 1498 C CA . VAL A 1 194 ? -18.695 -9.767 -1.792 1.00 96.81 194 VAL A CA 1
ATOM 1499 C C . VAL A 1 194 ? -17.768 -9.692 -3.003 1.00 96.81 194 VAL A C 1
ATOM 1501 O O . VAL A 1 194 ? -18.107 -10.213 -4.060 1.00 96.81 194 VAL A O 1
ATOM 1504 N N . TYR A 1 195 ? -16.571 -9.121 -2.848 1.00 97.00 195 TYR A N 1
ATOM 1505 C CA . TYR A 1 195 ? -15.607 -9.015 -3.940 1.00 97.00 195 TYR A CA 1
ATOM 1506 C C . TYR A 1 195 ? -15.237 -10.378 -4.529 1.00 97.00 195 TYR A C 1
ATOM 1508 O O . TYR A 1 195 ? -15.311 -10.550 -5.741 1.00 97.00 195 TYR A O 1
ATOM 1516 N N . PHE A 1 196 ? -14.886 -11.358 -3.693 1.00 96.12 196 PHE A N 1
ATOM 1517 C CA . PHE A 1 196 ? -14.514 -12.693 -4.170 1.00 96.12 196 PHE A CA 1
ATOM 1518 C C . PHE A 1 196 ? -15.703 -13.551 -4.623 1.00 96.12 196 PHE A C 1
ATOM 1520 O O . PHE A 1 196 ? -15.497 -14.583 -5.255 1.00 96.12 196 PHE A O 1
ATOM 1527 N N . THR A 1 197 ? -16.935 -13.137 -4.315 1.00 95.38 197 THR A N 1
ATOM 1528 C CA . THR A 1 197 ? -18.151 -13.799 -4.812 1.00 95.38 197 THR A CA 1
ATOM 1529 C C . THR A 1 197 ? -18.554 -13.258 -6.185 1.00 95.38 197 THR A C 1
ATOM 1531 O O . THR A 1 197 ? -18.935 -14.033 -7.054 1.00 95.38 197 THR A O 1
ATOM 1534 N N . GLU A 1 198 ? -18.440 -11.944 -6.398 1.00 94.25 198 GLU A N 1
ATOM 1535 C CA . GLU A 1 198 ? -19.036 -11.269 -7.561 1.00 94.25 198 GLU A CA 1
ATOM 1536 C C . GLU A 1 198 ? -18.016 -10.770 -8.594 1.00 94.25 198 GLU A C 1
ATOM 1538 O O . GLU A 1 198 ? -18.312 -10.705 -9.786 1.00 94.25 198 GLU A O 1
ATOM 1543 N N . TRP A 1 199 ? -16.820 -10.360 -8.160 1.00 94.69 199 TRP A N 1
ATOM 1544 C CA . TRP A 1 199 ? -15.961 -9.487 -8.969 1.00 94.69 199 TRP A CA 1
ATOM 1545 C C . TRP A 1 199 ? -14.519 -9.934 -9.114 1.00 94.69 199 TRP A C 1
ATOM 1547 O O . TRP A 1 199 ? -13.834 -9.433 -10.002 1.00 94.69 199 TRP A O 1
ATOM 1557 N N . GLY A 1 200 ? -14.028 -10.843 -8.282 1.00 94.25 200 GLY A N 1
ATOM 1558 C CA . GLY A 1 200 ? -12.635 -11.257 -8.318 1.00 94.25 200 GLY A CA 1
ATOM 1559 C C . GLY A 1 200 ? -12.446 -12.712 -7.944 1.00 94.25 200 GLY A C 1
ATOM 1560 O O . GLY A 1 200 ? -13.218 -13.297 -7.197 1.00 94.25 200 GLY A O 1
ATOM 1561 N N . THR A 1 201 ? -11.370 -13.290 -8.455 1.00 93.94 201 THR A N 1
ATOM 1562 C CA . THR A 1 201 ? -10.936 -14.647 -8.123 1.00 93.94 201 THR A CA 1
ATOM 1563 C C . THR A 1 201 ? -9.470 -14.612 -7.725 1.00 93.94 201 THR A C 1
ATOM 1565 O O . THR A 1 201 ? -8.695 -13.801 -8.240 1.00 93.94 201 THR A O 1
ATOM 1568 N N . LEU A 1 202 ? -9.084 -15.460 -6.774 1.00 93.44 202 LEU A N 1
ATOM 1569 C CA . LEU A 1 202 ? -7.678 -15.672 -6.459 1.00 93.44 202 LEU A CA 1
ATOM 1570 C C . LEU A 1 202 ? -7.136 -16.733 -7.416 1.00 93.44 202 LEU A C 1
ATOM 1572 O O . LEU A 1 202 ? -7.587 -17.876 -7.397 1.00 93.44 202 LEU A O 1
ATOM 1576 N N . VAL A 1 203 ? -6.179 -16.343 -8.248 1.00 93.06 203 VAL A N 1
ATOM 1577 C CA . VAL A 1 203 ? -5.502 -17.238 -9.186 1.00 93.06 203 VAL A CA 1
ATOM 1578 C C . VAL A 1 203 ? -4.161 -17.642 -8.590 1.00 93.06 203 VAL A C 1
ATOM 1580 O O . VAL A 1 203 ? -3.498 -16.830 -7.945 1.00 93.06 203 VAL A O 1
ATOM 1583 N N . THR A 1 204 ? -3.785 -18.904 -8.789 1.00 91.62 204 THR A N 1
ATOM 1584 C CA . THR A 1 204 ? -2.523 -19.482 -8.299 1.00 91.62 204 THR A CA 1
ATOM 1585 C C . THR A 1 204 ? -1.565 -19.867 -9.425 1.00 91.62 204 THR A C 1
ATOM 1587 O O . THR A 1 204 ? -0.431 -20.261 -9.160 1.00 91.62 204 THR A O 1
ATOM 1590 N N . ASP A 1 205 ? -2.017 -19.786 -10.678 1.00 88.75 205 ASP A N 1
ATOM 1591 C CA . ASP A 1 205 ? -1.208 -20.096 -11.853 1.00 88.75 205 ASP A CA 1
ATOM 1592 C C . ASP A 1 205 ? -0.181 -18.985 -12.117 1.00 88.75 205 ASP A C 1
ATOM 1594 O O . ASP A 1 205 ? -0.541 -17.831 -12.376 1.00 88.75 205 ASP A O 1
ATOM 1598 N N . GLY A 1 206 ? 1.103 -19.325 -12.000 1.00 88.62 206 GLY A N 1
ATOM 1599 C CA . GLY A 1 206 ? 2.197 -18.351 -12.000 1.00 88.62 206 GLY A CA 1
ATOM 1600 C C . GLY A 1 206 ? 2.295 -17.521 -10.711 1.00 88.62 206 GLY A C 1
ATOM 1601 O O . GLY A 1 206 ? 2.856 -16.434 -10.739 1.00 88.62 206 GLY A O 1
ATOM 1602 N N . GLY A 1 207 ? 1.747 -18.007 -9.591 1.00 91.94 207 GLY A N 1
ATOM 1603 C CA . GLY A 1 207 ? 1.795 -17.340 -8.284 1.00 91.94 207 GLY A CA 1
ATOM 1604 C C . GLY A 1 207 ? 0.452 -16.759 -7.835 1.00 91.94 207 GLY A C 1
ATOM 1605 O O . GLY A 1 207 ? -0.513 -16.714 -8.598 1.00 91.94 207 GLY A O 1
ATOM 1606 N N . PHE A 1 208 ? 0.370 -16.343 -6.567 1.00 93.50 208 PHE A N 1
ATOM 1607 C CA . PHE A 1 208 ? -0.858 -15.772 -6.010 1.00 93.50 208 PHE A CA 1
ATOM 1608 C C . PHE A 1 208 ? -1.118 -14.372 -6.556 1.00 93.50 208 PHE A C 1
ATOM 1610 O O . PHE A 1 208 ? -0.365 -13.447 -6.272 1.00 93.50 208 PHE A O 1
ATOM 1617 N N . ARG A 1 209 ? -2.238 -14.191 -7.258 1.00 91.69 209 ARG A N 1
ATOM 1618 C CA . ARG A 1 209 ? -2.720 -12.867 -7.667 1.00 91.69 209 ARG A CA 1
ATOM 1619 C C . ARG A 1 209 ? -4.237 -12.783 -7.647 1.00 91.69 209 ARG A C 1
ATOM 1621 O O . ARG A 1 209 ? -4.940 -13.762 -7.895 1.00 91.69 209 ARG A O 1
ATOM 1628 N N . VAL A 1 210 ? -4.746 -11.589 -7.372 1.00 92.81 210 VAL A N 1
ATOM 1629 C CA . VAL A 1 210 ? -6.170 -11.293 -7.529 1.00 92.81 210 VAL A CA 1
ATOM 1630 C C . VAL A 1 210 ? -6.418 -10.953 -8.987 1.00 92.81 210 VAL A C 1
ATOM 1632 O O . VAL A 1 210 ? -5.794 -10.043 -9.524 1.00 92.81 210 VAL A O 1
ATOM 1635 N N . GLN A 1 211 ? -7.332 -11.682 -9.616 1.00 91.88 211 GLN A N 1
ATOM 1636 C CA . GLN A 1 211 ? -7.752 -11.427 -10.982 1.00 91.88 211 GLN A CA 1
ATOM 1637 C C . GLN A 1 211 ? -9.219 -11.004 -10.981 1.00 91.88 211 GLN A C 1
ATOM 1639 O O . GLN A 1 211 ? -10.088 -11.772 -10.558 1.00 91.88 211 GLN A O 1
ATOM 1644 N N . SER A 1 212 ? -9.502 -9.798 -11.480 1.00 91.50 212 SER A N 1
ATOM 1645 C CA . SER A 1 212 ? -10.882 -9.334 -11.659 1.00 91.50 212 SER A CA 1
ATOM 1646 C C . SER A 1 212 ? -11.645 -10.262 -12.601 1.00 91.50 212 SER A C 1
ATOM 1648 O O . SER A 1 212 ? -11.047 -10.796 -13.523 1.00 91.50 212 SER A O 1
ATOM 1650 N N . ALA A 1 213 ? -12.939 -10.479 -12.402 1.00 91.62 213 ALA A N 1
ATOM 1651 C CA . ALA A 1 213 ? -13.832 -11.159 -13.343 1.00 91.62 213 ALA A CA 1
ATOM 1652 C C . ALA A 1 213 ? -14.573 -10.165 -14.261 1.00 91.62 213 ALA A C 1
ATOM 1654 O O . ALA A 1 213 ? -15.263 -10.568 -15.196 1.00 91.62 213 ALA A O 1
ATOM 1655 N N . VAL A 1 214 ? -14.434 -8.863 -14.000 1.00 92.69 214 VAL A N 1
ATOM 1656 C CA . VAL A 1 214 ? -15.165 -7.804 -14.695 1.00 92.69 214 VAL A CA 1
ATOM 1657 C C . VAL A 1 214 ? -14.375 -7.351 -15.918 1.00 92.69 214 VAL A C 1
ATOM 1659 O O . VAL A 1 214 ? -13.196 -7.019 -15.819 1.00 92.69 214 VAL A O 1
ATOM 1662 N N . HIS A 1 215 ? -15.026 -7.326 -17.079 1.00 92.81 215 HIS A N 1
ATOM 1663 C CA . HIS A 1 215 ? -14.448 -6.816 -18.322 1.00 92.81 215 HIS A CA 1
ATOM 1664 C C . HIS A 1 215 ? -14.769 -5.334 -18.518 1.00 92.81 215 HIS A C 1
ATOM 1666 O O . HIS A 1 215 ? -15.830 -4.863 -18.097 1.00 92.81 215 HIS A O 1
ATOM 1672 N N . SER A 1 216 ? -13.869 -4.607 -19.183 1.00 91.62 216 SER A N 1
ATOM 1673 C CA . SER A 1 216 ? -14.131 -3.227 -19.583 1.00 91.62 216 SER A CA 1
ATOM 1674 C C . SER A 1 216 ? -15.342 -3.153 -20.518 1.00 91.62 216 SER A C 1
ATOM 1676 O O . SER A 1 216 ? -15.582 -4.028 -21.352 1.00 91.62 216 SER A O 1
ATOM 1678 N N . SER A 1 217 ? -16.158 -2.117 -20.337 1.00 90.81 217 SER A N 1
ATOM 1679 C CA . SER A 1 217 ? -17.407 -1.930 -21.077 1.00 90.81 217 SER A CA 1
ATOM 1680 C C . SER A 1 217 ? -17.215 -1.242 -22.429 1.00 90.81 217 SER A C 1
ATOM 1682 O O . SER A 1 217 ? -18.171 -1.129 -23.195 1.00 90.81 217 SER A O 1
ATOM 1684 N N . GLY A 1 218 ? -16.006 -0.743 -22.710 1.00 88.44 218 GLY A N 1
ATOM 1685 C CA . GLY A 1 218 ? -15.685 0.041 -23.904 1.00 88.44 218 GLY A CA 1
ATOM 1686 C C . GLY A 1 218 ? -16.119 1.508 -23.800 1.00 88.44 218 GLY A C 1
ATOM 1687 O O . GLY A 1 218 ? -15.829 2.304 -24.691 1.00 88.44 218 GLY A O 1
ATOM 1688 N N . ASN A 1 219 ? -16.787 1.896 -22.709 1.00 92.88 219 ASN A N 1
ATOM 1689 C CA . ASN A 1 219 ? -17.098 3.284 -22.399 1.00 92.88 219 ASN A CA 1
ATOM 1690 C C . ASN A 1 219 ? -16.068 3.821 -21.401 1.00 92.88 219 ASN A C 1
ATOM 1692 O O . ASN A 1 219 ? -16.114 3.496 -20.215 1.00 92.88 219 ASN A O 1
ATOM 1696 N N . ALA A 1 220 ? -15.188 4.704 -21.875 1.00 88.38 220 ALA A N 1
ATOM 1697 C CA . ALA A 1 220 ? -14.071 5.222 -21.090 1.00 88.38 220 ALA A CA 1
ATOM 1698 C C . ALA A 1 220 ? -14.491 5.865 -19.756 1.00 88.38 220 ALA A C 1
ATOM 1700 O O . ALA A 1 220 ? -13.822 5.661 -18.748 1.00 88.38 220 ALA A O 1
ATOM 1701 N N . GLN A 1 221 ? -15.605 6.606 -19.713 1.00 90.88 221 GLN A N 1
ATOM 1702 C CA . GLN A 1 221 ? -16.070 7.231 -18.470 1.00 90.88 221 GLN A CA 1
ATOM 1703 C C . GLN A 1 221 ? -16.576 6.185 -17.477 1.00 90.88 221 GLN A C 1
ATOM 1705 O O . GLN A 1 221 ? -16.211 6.215 -16.303 1.00 90.88 221 GLN A O 1
ATOM 1710 N N . LYS A 1 222 ? -17.398 5.239 -17.939 1.00 92.44 222 LYS A N 1
ATOM 1711 C CA . LYS A 1 222 ? -17.917 4.162 -17.088 1.00 92.44 222 LYS A CA 1
ATOM 1712 C C . LYS A 1 222 ? -16.789 3.276 -16.559 1.00 92.44 222 LYS A C 1
ATOM 1714 O O . LYS A 1 222 ? -16.791 2.933 -15.376 1.00 92.44 222 LYS A O 1
ATOM 1719 N N . ASP A 1 223 ? -15.828 2.942 -17.413 1.00 93.12 223 ASP A N 1
ATOM 1720 C CA . ASP A 1 223 ? -14.680 2.109 -17.060 1.00 93.12 223 ASP A CA 1
ATOM 1721 C C . ASP A 1 223 ? -13.732 2.843 -16.108 1.00 93.12 223 ASP A C 1
ATOM 1723 O O . ASP A 1 223 ? -13.223 2.238 -15.168 1.00 93.12 223 ASP A O 1
ATOM 1727 N N . PHE A 1 224 ? -13.578 4.161 -16.265 1.00 92.12 224 PHE A N 1
ATOM 1728 C CA . PHE A 1 224 ? -12.849 4.992 -15.310 1.00 92.12 224 PHE A CA 1
ATOM 1729 C C . PHE A 1 224 ? -13.479 4.929 -13.912 1.00 92.12 224 PHE A C 1
ATOM 1731 O O . PHE A 1 224 ? -12.801 4.617 -12.936 1.00 92.12 224 PHE A O 1
ATOM 1738 N N . PHE A 1 225 ? -14.787 5.181 -13.802 1.00 9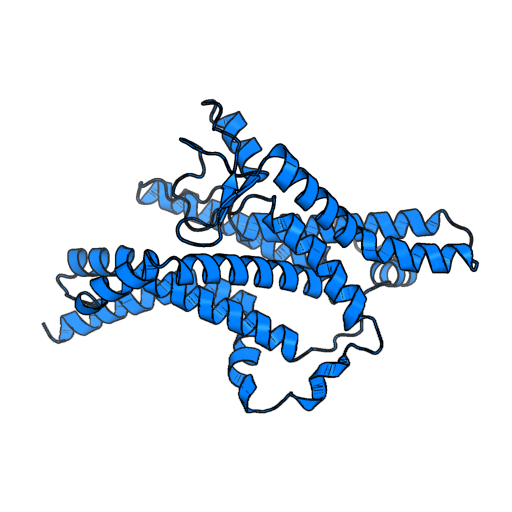3.31 225 PHE A N 1
ATOM 1739 C CA . PHE A 1 225 ? -15.464 5.154 -12.503 1.00 93.31 225 PHE A CA 1
ATOM 1740 C C . PHE A 1 225 ? -15.476 3.761 -11.879 1.00 93.31 225 PHE A C 1
ATOM 1742 O O . PHE A 1 225 ? -15.249 3.632 -10.680 1.00 93.31 225 PHE A O 1
ATOM 1749 N N . THR A 1 226 ? -15.718 2.721 -12.676 1.00 93.56 226 THR A N 1
ATOM 1750 C CA . THR A 1 226 ? -15.741 1.340 -12.174 1.00 93.56 226 THR A CA 1
ATOM 1751 C C . THR A 1 226 ? -14.343 0.905 -11.722 1.00 93.56 226 THR A C 1
ATOM 1753 O O . THR A 1 226 ? -14.210 0.346 -10.635 1.00 93.56 226 THR A O 1
ATOM 1756 N N . GLY A 1 227 ? -13.306 1.269 -12.486 1.00 93.19 227 GLY A N 1
ATOM 1757 C CA . GLY A 1 227 ? -11.901 0.991 -12.186 1.00 93.19 227 GLY A CA 1
ATOM 1758 C C . GLY A 1 227 ? -11.399 1.599 -10.874 1.00 93.19 227 GLY A C 1
ATOM 1759 O O . GLY A 1 227 ? -10.509 1.048 -10.236 1.00 93.19 227 GLY A O 1
ATOM 1760 N N . ILE A 1 228 ? -11.998 2.685 -10.383 1.00 95.00 228 ILE A N 1
ATOM 1761 C CA . ILE A 1 228 ? -11.672 3.203 -9.042 1.00 95.00 228 ILE A CA 1
ATOM 1762 C C . ILE A 1 228 ? -12.002 2.166 -7.956 1.00 95.00 228 ILE A C 1
ATOM 1764 O O . ILE A 1 228 ? -11.287 2.053 -6.959 1.00 95.00 228 ILE A O 1
ATOM 1768 N N . PHE A 1 229 ? -13.081 1.401 -8.131 1.00 95.38 229 PHE A N 1
ATOM 1769 C CA . PHE A 1 229 ? -13.564 0.459 -7.125 1.00 95.38 229 PHE A CA 1
ATOM 1770 C C . PHE A 1 229 ? -13.046 -0.955 -7.345 1.00 95.38 229 PHE A C 1
ATOM 1772 O O . PHE A 1 229 ? -12.705 -1.616 -6.370 1.00 95.38 229 PHE A O 1
ATOM 1779 N N . ILE A 1 230 ? -13.010 -1.424 -8.589 1.00 94.56 230 ILE A N 1
ATOM 1780 C CA . ILE A 1 230 ? -12.709 -2.810 -8.959 1.00 94.56 230 ILE A CA 1
ATOM 1781 C C . ILE A 1 230 ? -11.874 -2.787 -10.238 1.00 94.56 230 ILE A C 1
ATOM 1783 O O . ILE A 1 230 ? -12.216 -2.068 -11.170 1.00 94.56 230 ILE A O 1
ATOM 1787 N N . ASP A 1 231 ? -10.813 -3.591 -10.296 1.00 92.88 231 ASP A N 1
ATOM 1788 C CA . ASP A 1 231 ? -9.995 -3.739 -11.506 1.00 92.88 231 ASP A CA 1
ATOM 1789 C C . ASP A 1 231 ? -10.816 -4.259 -12.703 1.00 92.88 231 ASP A C 1
ATOM 1791 O O . ASP A 1 231 ? -11.792 -4.988 -12.530 1.00 92.88 231 ASP A O 1
ATOM 1795 N N . LEU A 1 232 ? -10.436 -3.898 -13.926 1.00 92.38 232 LEU A N 1
ATOM 1796 C CA . LEU A 1 232 ? -11.149 -4.262 -15.151 1.00 92.38 232 LEU A CA 1
ATOM 1797 C C . LEU A 1 232 ? -10.216 -4.983 -16.122 1.00 92.38 232 LEU A C 1
ATOM 1799 O O . LEU A 1 232 ? -9.183 -4.447 -16.518 1.00 92.38 232 LEU A O 1
ATOM 1803 N N . ARG A 1 233 ? -10.628 -6.165 -16.592 1.00 89.44 233 ARG A N 1
ATOM 1804 C CA . ARG A 1 233 ? -9.935 -6.876 -17.671 1.00 89.44 233 ARG A CA 1
ATOM 1805 C C . ARG A 1 233 ? -10.142 -6.184 -19.013 1.00 89.44 233 ARG A C 1
ATOM 1807 O O . ARG A 1 233 ? -11.260 -5.801 -19.358 1.00 89.44 233 ARG A O 1
ATOM 1814 N N . GLY A 1 234 ? -9.090 -6.172 -19.824 1.00 86.38 234 GLY A N 1
ATOM 1815 C CA . GLY A 1 234 ? -9.113 -5.629 -21.180 1.00 86.38 234 GLY A CA 1
ATOM 1816 C C . GLY A 1 234 ? -8.659 -4.174 -21.225 1.00 86.38 234 GLY A C 1
ATOM 1817 O O . GLY A 1 234 ? -7.933 -3.718 -20.348 1.00 86.38 234 GLY A O 1
ATOM 1818 N N . ALA A 1 235 ? -9.064 -3.452 -22.268 1.00 83.31 235 ALA A N 1
ATOM 1819 C CA . ALA A 1 235 ? -8.696 -2.053 -22.449 1.00 83.31 235 ALA A CA 1
ATOM 1820 C C . ALA A 1 235 ? -9.465 -1.177 -21.448 1.00 83.31 235 ALA A C 1
ATOM 1822 O O . ALA A 1 235 ? -10.614 -0.809 -21.695 1.00 83.31 235 ALA A O 1
ATOM 1823 N N . SER A 1 236 ? -8.845 -0.892 -20.303 1.00 85.75 236 SER A N 1
ATOM 1824 C CA . SER A 1 236 ? -9.336 0.055 -19.302 1.00 85.75 236 SER A CA 1
ATOM 1825 C C . SER A 1 236 ? -8.442 1.303 -19.264 1.00 85.75 236 SER A C 1
ATOM 1827 O O . SER A 1 236 ? -7.274 1.229 -19.655 1.00 85.75 236 SER A O 1
ATOM 1829 N N . PRO A 1 237 ? -8.939 2.449 -18.761 1.00 83.25 237 PRO A N 1
ATOM 1830 C CA . PRO A 1 237 ? -8.124 3.658 -18.604 1.00 83.25 237 PRO A CA 1
ATOM 1831 C C . PRO A 1 237 ? -6.909 3.494 -17.677 1.00 83.25 237 PRO A C 1
ATOM 1833 O O . PRO A 1 237 ? -6.034 4.352 -17.674 1.00 83.25 237 PRO A O 1
ATOM 1836 N N . PHE A 1 238 ? -6.864 2.424 -16.877 1.00 84.12 238 PHE A N 1
ATOM 1837 C CA . PHE A 1 238 ? -5.814 2.175 -15.888 1.00 84.12 238 PHE A CA 1
ATOM 1838 C C . PHE A 1 238 ? -4.749 1.178 -16.368 1.00 84.12 238 PHE A C 1
ATOM 1840 O O . PHE A 1 238 ? -3.758 0.966 -15.670 1.00 84.12 238 PHE A O 1
ATOM 1847 N N . VAL A 1 239 ? -4.905 0.583 -17.557 1.00 80.44 239 VAL A N 1
ATOM 1848 C CA . VAL A 1 239 ? -3.910 -0.345 -18.121 1.00 80.44 239 VAL A CA 1
ATOM 1849 C C . VAL A 1 239 ? -2.543 0.339 -18.213 1.00 80.44 239 VAL A C 1
ATOM 1851 O O . VAL A 1 239 ? -2.443 1.478 -18.660 1.00 80.44 239 VAL A O 1
ATOM 1854 N N . GLY A 1 240 ? -1.491 -0.351 -17.764 1.00 73.50 240 GLY A N 1
ATOM 1855 C CA . GLY A 1 240 ? -0.113 0.155 -17.792 1.00 73.50 240 GLY A CA 1
ATOM 1856 C C . GLY A 1 240 ? 0.251 1.127 -16.663 1.00 73.50 240 GLY A C 1
ATOM 1857 O O . GLY A 1 240 ? 1.401 1.545 -16.576 1.00 73.50 240 GLY A O 1
ATOM 1858 N N . ASN A 1 241 ? -0.680 1.467 -15.763 1.00 78.88 241 ASN A N 1
ATOM 1859 C CA . ASN A 1 241 ? -0.353 2.257 -14.577 1.00 78.88 241 ASN A CA 1
ATOM 1860 C C . ASN A 1 241 ? 0.335 1.360 -13.535 1.00 78.88 241 ASN A C 1
ATOM 1862 O O . ASN A 1 241 ? -0.325 0.545 -12.893 1.00 78.88 241 ASN A O 1
ATOM 1866 N N . ALA A 1 242 ? 1.646 1.535 -13.348 1.00 66.88 242 ALA A N 1
ATOM 1867 C CA . ALA A 1 242 ? 2.470 0.689 -12.475 1.00 66.88 242 ALA A CA 1
ATOM 1868 C C . ALA A 1 242 ? 1.989 0.632 -11.006 1.00 66.88 242 ALA A C 1
ATOM 1870 O O . ALA A 1 242 ? 2.107 -0.405 -10.363 1.00 66.88 242 ALA A O 1
ATOM 1871 N N . ASP A 1 243 ? 1.379 1.712 -10.500 1.00 83.25 243 ASP A N 1
ATOM 1872 C CA . ASP A 1 243 ? 0.890 1.834 -9.114 1.00 83.25 243 ASP A CA 1
ATOM 1873 C C . ASP A 1 243 ? -0.637 1.859 -8.983 1.00 83.25 243 ASP A C 1
ATOM 1875 O O . ASP A 1 243 ? -1.190 2.378 -8.002 1.00 83.25 243 ASP A O 1
ATOM 1879 N N . TYR A 1 244 ? -1.354 1.341 -9.975 1.00 91.50 244 TYR A N 1
ATOM 1880 C CA . TYR A 1 244 ? -2.807 1.285 -9.910 1.00 91.50 244 TYR A CA 1
ATOM 1881 C C . TYR A 1 244 ? -3.284 0.214 -8.919 1.00 91.50 244 TYR A C 1
ATOM 1883 O O . TYR A 1 244 ? -3.005 -0.975 -9.052 1.00 91.50 244 TYR A O 1
ATOM 1891 N N . PHE A 1 245 ? -4.056 0.654 -7.923 1.00 93.56 245 PHE A N 1
ATOM 1892 C CA . PHE A 1 245 ? -4.717 -0.211 -6.949 1.00 93.56 245 PHE A CA 1
ATOM 1893 C C . PHE A 1 245 ? -6.187 0.197 -6.824 1.00 93.56 245 PHE A C 1
ATOM 1895 O O . PHE A 1 245 ? -6.445 1.274 -6.281 1.00 93.56 245 PHE A O 1
ATOM 1902 N N . PRO A 1 246 ? -7.160 -0.623 -7.264 1.00 95.00 246 PRO A N 1
ATOM 1903 C CA . PRO A 1 246 ? -8.576 -0.350 -7.018 1.00 95.00 246 PRO A CA 1
ATOM 1904 C C . PRO A 1 246 ? -8.903 -0.379 -5.518 1.00 95.00 246 PRO A C 1
ATOM 1906 O O . PRO A 1 246 ? -8.189 -0.977 -4.706 1.00 95.00 246 PRO A O 1
ATOM 1909 N N . LEU A 1 247 ? -10.023 0.234 -5.131 1.00 96.69 247 LEU A N 1
ATOM 1910 C CA . LEU A 1 247 ? -10.463 0.250 -3.735 1.00 96.69 247 LEU A CA 1
ATOM 1911 C C . LEU A 1 247 ? -10.770 -1.157 -3.195 1.00 96.69 247 LEU A C 1
ATOM 1913 O O . LEU A 1 247 ? -10.524 -1.421 -2.020 1.00 96.69 247 LEU A O 1
ATOM 1917 N N . LEU A 1 248 ? -11.273 -2.073 -4.021 1.00 96.81 248 LEU A N 1
ATOM 1918 C CA . LEU A 1 248 ? -11.472 -3.480 -3.684 1.00 96.81 248 LEU A CA 1
ATOM 1919 C C . LEU A 1 248 ? -10.525 -4.366 -4.505 1.00 96.81 248 LEU A C 1
ATOM 1921 O O . LEU A 1 248 ? -10.396 -4.162 -5.711 1.00 96.81 248 LEU A O 1
ATOM 1925 N N . PRO A 1 249 ? -9.869 -5.358 -3.873 1.00 96.56 249 PRO A N 1
ATOM 1926 C CA . PRO A 1 249 ? -10.039 -5.790 -2.477 1.00 96.56 249 PRO A CA 1
ATOM 1927 C C . PRO A 1 249 ? -9.168 -5.019 -1.463 1.00 96.56 249 PRO A C 1
ATOM 1929 O O . PRO A 1 249 ? -9.309 -5.197 -0.254 1.00 96.56 249 PRO A O 1
ATOM 1932 N N . TYR A 1 250 ? -8.247 -4.171 -1.921 1.00 96.81 250 TYR A N 1
ATOM 1933 C CA . TYR A 1 250 ? -7.144 -3.664 -1.098 1.00 96.81 250 TYR A CA 1
ATOM 1934 C C . TYR A 1 250 ? -7.572 -2.719 0.031 1.00 96.81 250 TYR A C 1
ATOM 1936 O O . TYR A 1 250 ? -7.104 -2.847 1.162 1.00 96.81 250 TYR A O 1
ATOM 1944 N N . GLY A 1 251 ? -8.520 -1.822 -0.220 1.00 97.75 251 GLY A N 1
ATOM 1945 C CA . GLY A 1 251 ? -9.104 -0.973 0.815 1.00 97.75 251 GLY A CA 1
ATOM 1946 C C . GLY A 1 251 ? -9.906 -1.765 1.846 1.00 97.75 251 GLY A C 1
ATOM 1947 O O . GLY A 1 251 ? -9.861 -1.459 3.038 1.00 97.75 251 GLY A O 1
ATOM 1948 N N . ALA A 1 252 ? -10.556 -2.855 1.432 1.00 97.88 252 ALA A N 1
ATOM 1949 C CA . ALA A 1 252 ? -11.202 -3.776 2.363 1.00 97.88 252 ALA A CA 1
ATOM 1950 C C . ALA A 1 252 ? -10.174 -4.519 3.241 1.00 97.88 252 ALA A C 1
ATOM 1952 O O . ALA A 1 252 ? -10.407 -4.684 4.438 1.00 97.88 252 ALA A O 1
ATOM 1953 N N . MET A 1 253 ? -8.990 -4.853 2.709 1.00 97.69 253 MET A N 1
ATOM 1954 C CA . MET A 1 253 ? -7.865 -5.352 3.516 1.00 97.69 253 MET A CA 1
ATOM 1955 C C . MET A 1 253 ? -7.380 -4.329 4.554 1.00 97.69 253 MET A C 1
ATOM 1957 O O . MET A 1 253 ? -7.103 -4.705 5.696 1.00 97.69 253 MET A O 1
ATOM 1961 N N . VAL A 1 254 ? -7.333 -3.034 4.208 1.00 98.38 254 VAL A N 1
ATOM 1962 C CA . VAL A 1 254 ? -7.043 -1.963 5.183 1.00 98.38 254 VAL A CA 1
ATOM 1963 C C . VAL A 1 254 ? -8.082 -1.961 6.303 1.00 98.38 254 VAL A C 1
ATOM 1965 O O . VAL A 1 254 ? -7.727 -1.901 7.478 1.00 98.38 254 VAL A O 1
ATOM 1968 N N . LEU A 1 255 ? -9.368 -2.074 5.976 1.00 98.38 255 LEU A N 1
ATOM 1969 C CA . LEU A 1 255 ? -10.425 -2.147 6.984 1.00 98.38 255 LEU A CA 1
ATOM 1970 C C . LEU A 1 255 ? -10.273 -3.382 7.895 1.00 98.38 255 LEU A C 1
ATOM 1972 O O . LEU A 1 255 ? -10.332 -3.249 9.122 1.00 98.38 255 LEU A O 1
ATOM 1976 N N . CYS A 1 256 ? -9.987 -4.557 7.322 1.00 98.25 256 CYS A N 1
ATOM 1977 C CA . CYS A 1 256 ? -9.750 -5.810 8.052 1.00 98.25 256 CYS A CA 1
ATOM 1978 C C . CYS A 1 256 ? -8.588 -5.731 9.050 1.00 98.25 256 CYS A C 1
ATOM 1980 O O . CYS A 1 256 ? -8.634 -6.388 10.092 1.00 98.25 256 CYS A O 1
ATOM 1982 N N . GLY A 1 257 ? -7.586 -4.879 8.805 1.00 97.12 257 GLY A N 1
ATOM 1983 C CA . GLY A 1 257 ? -6.523 -4.595 9.777 1.00 97.12 257 GLY A CA 1
ATOM 1984 C C . GLY A 1 257 ? -7.050 -4.140 11.147 1.00 97.12 257 GLY A C 1
ATOM 1985 O O . GLY A 1 257 ? -6.384 -4.327 12.168 1.00 97.12 257 GLY A O 1
ATOM 1986 N N . GLY A 1 258 ? -8.282 -3.622 11.204 1.00 95.56 258 GLY A N 1
ATOM 1987 C CA . GLY A 1 258 ? -8.981 -3.304 12.445 1.00 95.56 258 GLY A CA 1
ATOM 1988 C C . GLY A 1 258 ? -9.188 -4.503 13.382 1.00 95.56 258 GLY A C 1
ATOM 1989 O O . GLY A 1 258 ? -9.163 -4.304 14.598 1.00 95.56 258 GLY A O 1
ATOM 1990 N N . PHE A 1 259 ? -9.321 -5.735 12.864 1.0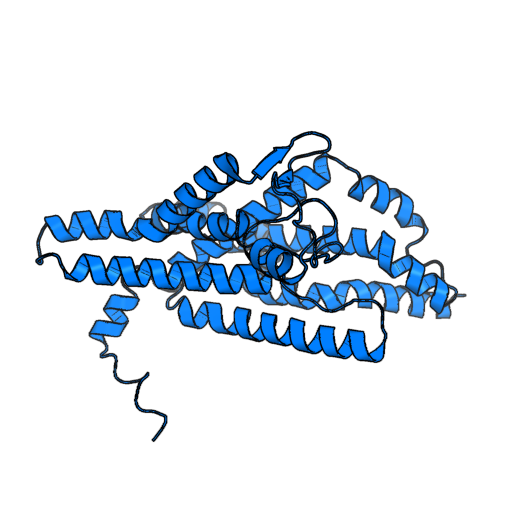0 96.75 259 PHE A N 1
ATOM 1991 C CA . PHE A 1 259 ? -9.412 -6.944 13.697 1.00 96.75 259 PHE A CA 1
ATOM 1992 C C . PHE A 1 259 ? -8.140 -7.149 14.510 1.00 96.75 259 PHE A C 1
ATOM 1994 O O . PHE A 1 259 ? -8.209 -7.323 15.723 1.00 96.75 259 PHE A O 1
ATOM 2001 N N . ILE A 1 260 ? -6.979 -7.059 13.861 1.00 95.62 260 ILE A N 1
ATOM 2002 C CA . ILE A 1 260 ? -5.674 -7.213 14.513 1.00 95.62 260 ILE A CA 1
ATOM 2003 C C . ILE A 1 260 ? -5.436 -6.040 15.471 1.00 95.62 260 ILE A C 1
ATOM 2005 O O . ILE A 1 260 ? -5.092 -6.233 16.638 1.00 95.62 260 ILE A O 1
ATOM 2009 N N . GLY A 1 261 ? -5.684 -4.813 15.008 1.00 93.69 261 GLY A N 1
ATOM 2010 C CA . GLY A 1 261 ? -5.450 -3.606 15.793 1.00 93.69 261 GLY A CA 1
ATOM 2011 C C . GLY A 1 261 ? -6.263 -3.548 17.087 1.00 93.69 261 GLY A C 1
ATOM 2012 O O . GLY A 1 261 ? -5.722 -3.207 18.137 1.00 93.69 261 GLY A O 1
ATOM 2013 N N . ARG A 1 262 ? -7.549 -3.909 17.044 1.00 92.38 262 ARG A N 1
ATOM 2014 C CA . ARG A 1 262 ? -8.423 -3.908 18.231 1.00 92.38 262 ARG A CA 1
ATOM 2015 C C . ARG A 1 262 ? -8.392 -5.223 19.006 1.00 92.38 262 ARG A C 1
ATOM 2017 O O . ARG A 1 262 ? -8.579 -5.209 20.219 1.00 92.38 262 ARG A O 1
ATOM 2024 N N . GLY A 1 263 ? -8.152 -6.343 18.332 1.00 91.31 263 GLY A N 1
ATOM 2025 C CA . GLY A 1 263 ? -8.090 -7.671 18.943 1.00 91.31 263 GLY A CA 1
ATOM 2026 C C . GLY A 1 263 ? -6.798 -7.926 19.715 1.00 91.31 263 GLY A C 1
ATOM 2027 O O . GLY A 1 263 ? -6.830 -8.607 20.732 1.00 91.31 263 GLY A O 1
ATOM 2028 N N . ILE A 1 264 ? -5.674 -7.344 19.283 1.00 92.44 264 ILE A N 1
ATOM 2029 C CA . ILE A 1 264 ? -4.368 -7.546 19.925 1.00 92.44 264 ILE A CA 1
ATOM 2030 C C . ILE A 1 264 ? -3.949 -6.284 20.675 1.00 92.44 264 ILE A C 1
ATOM 2032 O O . ILE A 1 264 ? -3.841 -6.298 21.902 1.00 92.44 264 ILE A O 1
ATOM 2036 N N . TYR A 1 265 ? -3.781 -5.167 19.967 1.00 90.75 265 TYR A N 1
ATOM 2037 C CA . TYR A 1 265 ? -3.119 -3.980 20.522 1.00 90.75 265 TYR A CA 1
ATOM 2038 C C . TYR A 1 265 ? -3.969 -3.161 21.501 1.00 90.75 265 TYR A C 1
ATOM 2040 O O . TYR A 1 265 ? -3.444 -2.298 22.204 1.00 90.75 265 TYR A O 1
ATOM 2048 N N . HIS A 1 266 ? -5.274 -3.435 21.592 1.00 88.31 266 HIS A N 1
ATOM 2049 C CA . HIS A 1 266 ? -6.164 -2.854 22.611 1.00 88.31 266 HIS A CA 1
ATOM 2050 C C . HIS A 1 266 ? -6.447 -3.816 23.772 1.00 88.31 266 HIS A C 1
ATOM 2052 O O . HIS A 1 266 ? -7.330 -3.558 24.588 1.00 88.31 266 HIS A O 1
ATOM 2058 N N . THR A 1 267 ? -5.717 -4.928 23.854 1.00 88.06 267 THR A N 1
ATOM 2059 C CA . THR A 1 267 ? -5.859 -5.931 24.916 1.00 88.06 267 THR A CA 1
ATOM 2060 C C . THR A 1 267 ? -4.559 -6.079 25.707 1.00 88.06 267 THR A C 1
ATOM 2062 O O . THR A 1 267 ? -3.555 -5.418 25.428 1.00 88.06 267 THR A O 1
ATOM 2065 N N . PHE A 1 268 ? -4.557 -6.968 26.702 1.00 85.06 268 PHE A N 1
ATOM 2066 C CA . PHE A 1 268 ? -3.351 -7.318 27.457 1.00 85.06 268 PHE A CA 1
ATOM 2067 C C . PHE A 1 268 ? -2.260 -7.960 26.576 1.00 85.06 268 PHE A C 1
ATOM 2069 O O . PHE A 1 268 ? -1.087 -7.924 26.941 1.00 85.06 268 PHE A O 1
ATOM 2076 N N . ALA A 1 269 ? -2.620 -8.487 25.398 1.00 88.31 269 ALA A N 1
ATOM 2077 C CA . ALA A 1 269 ? -1.694 -9.133 24.471 1.00 88.31 269 ALA A CA 1
ATOM 2078 C C . ALA A 1 269 ? -0.766 -8.155 23.725 1.00 88.31 269 ALA A C 1
ATOM 2080 O O . ALA A 1 269 ? 0.191 -8.595 23.095 1.00 88.31 269 ALA A O 1
ATOM 2081 N N . LYS A 1 270 ? -0.989 -6.834 23.818 1.00 88.25 270 LYS A N 1
ATOM 2082 C CA . LYS A 1 270 ? -0.229 -5.809 23.073 1.00 88.25 270 LYS A CA 1
ATOM 2083 C C . LYS A 1 270 ? 1.294 -5.829 23.276 1.00 88.25 270 LYS A C 1
ATOM 2085 O O . LYS A 1 270 ? 2.015 -5.263 22.472 1.00 88.25 270 LYS A O 1
ATOM 2090 N N . ASN A 1 271 ? 1.776 -6.443 24.3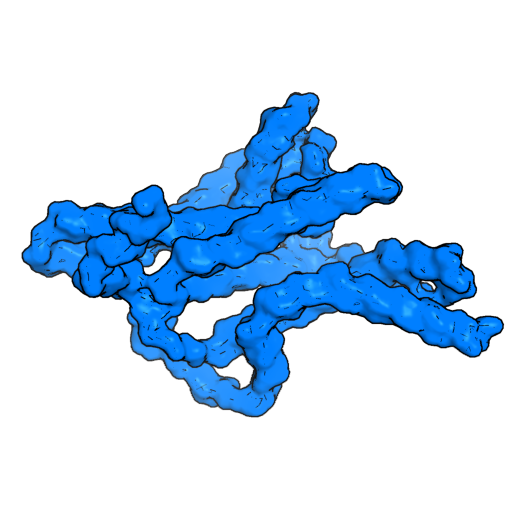60 1.00 88.56 271 ASN A N 1
ATOM 2091 C CA . ASN A 1 271 ? 3.201 -6.544 24.694 1.00 88.56 271 ASN A CA 1
ATOM 2092 C C . ASN A 1 271 ? 3.743 -7.979 24.583 1.00 88.56 271 ASN A C 1
ATOM 2094 O O . ASN A 1 271 ? 4.853 -8.240 25.044 1.00 88.56 271 ASN A O 1
ATOM 2098 N N . ALA A 1 272 ? 2.981 -8.911 24.000 1.00 90.50 272 ALA A N 1
ATOM 2099 C CA . ALA A 1 272 ? 3.357 -10.324 23.934 1.00 90.50 272 ALA A CA 1
ATOM 2100 C C . ALA A 1 272 ? 4.707 -10.550 23.231 1.00 90.50 272 ALA A C 1
ATOM 2102 O O . ALA A 1 272 ? 5.456 -11.443 23.612 1.00 90.50 272 ALA A O 1
ATOM 2103 N N . LEU A 1 273 ? 5.042 -9.707 22.248 1.00 92.38 273 LEU A N 1
ATOM 2104 C CA . LEU A 1 273 ? 6.272 -9.816 21.463 1.00 92.38 273 LEU A CA 1
ATOM 2105 C C . LEU A 1 273 ? 7.426 -8.963 22.001 1.00 92.38 273 LEU A C 1
ATOM 2107 O O . LEU A 1 273 ? 8.521 -9.004 21.450 1.00 92.38 273 LEU A O 1
ATOM 2111 N N . LYS A 1 274 ? 7.232 -8.217 23.094 1.00 91.19 274 LYS A N 1
ATOM 2112 C CA . LYS A 1 274 ? 8.286 -7.387 23.699 1.00 91.19 274 LYS A CA 1
ATOM 2113 C C . LYS A 1 274 ? 9.578 -8.160 24.039 1.00 91.19 274 LYS A C 1
ATOM 2115 O O . LYS A 1 274 ? 10.641 -7.579 23.853 1.00 91.19 274 LYS A O 1
ATOM 2120 N N . PRO A 1 275 ? 9.545 -9.433 24.490 1.00 94.06 275 PRO A N 1
ATOM 2121 C CA . PRO A 1 275 ? 10.770 -10.193 24.763 1.00 94.06 275 PRO A CA 1
ATOM 2122 C C . PRO A 1 275 ? 11.651 -10.477 23.537 1.00 94.06 275 PRO A C 1
ATOM 2124 O O . PRO A 1 275 ? 12.813 -10.824 23.710 1.00 94.06 275 PRO A O 1
ATOM 2127 N N . LEU A 1 276 ? 11.111 -10.361 22.318 1.00 93.25 276 LEU A N 1
ATOM 2128 C CA . LEU A 1 276 ? 11.855 -10.583 21.072 1.00 93.25 276 LEU A CA 1
ATOM 2129 C C . LEU A 1 276 ? 12.481 -9.288 20.518 1.00 93.25 276 LEU A C 1
ATOM 2131 O O . LEU A 1 276 ? 13.208 -9.332 19.521 1.00 93.25 276 LEU A O 1
ATOM 2135 N N . ASP A 1 277 ? 12.201 -8.142 21.145 1.00 94.44 277 ASP A N 1
ATOM 2136 C CA . ASP A 1 277 ? 12.758 -6.853 20.743 1.00 94.44 277 ASP A CA 1
ATOM 2137 C C . ASP A 1 277 ? 14.255 -6.752 21.079 1.00 94.44 277 ASP A C 1
ATOM 2139 O O . ASP A 1 277 ? 14.713 -7.248 22.110 1.00 94.44 277 ASP A O 1
ATOM 2143 N N . GLY A 1 278 ? 15.035 -6.090 20.224 1.00 92.56 278 GLY A N 1
ATOM 2144 C CA . GLY A 1 278 ? 16.475 -5.949 20.411 1.00 92.56 278 GLY A CA 1
ATOM 2145 C C . GLY A 1 278 ? 17.189 -5.254 19.253 1.00 92.56 278 GLY A C 1
ATOM 2146 O O . GLY A 1 278 ? 16.593 -4.862 18.253 1.00 92.56 278 GLY A O 1
ATOM 2147 N N . SER A 1 279 ? 18.512 -5.120 19.367 1.00 95.75 279 SER A N 1
ATOM 2148 C CA . SER A 1 279 ? 19.348 -4.413 18.382 1.00 95.75 279 SER A CA 1
ATOM 2149 C C . SER A 1 279 ? 19.324 -5.035 16.980 1.00 95.75 279 SER A C 1
ATOM 2151 O O . SER A 1 279 ? 19.512 -4.319 15.999 1.00 95.75 279 SER A O 1
ATOM 2153 N N . TRP A 1 280 ? 19.046 -6.338 16.872 1.00 96.25 280 TRP A N 1
ATOM 2154 C CA . TRP A 1 280 ? 19.010 -7.077 15.606 1.00 96.25 280 TRP A CA 1
ATOM 2155 C C . TRP A 1 280 ? 17.972 -6.528 14.614 1.00 96.25 280 TRP A C 1
ATOM 2157 O O . TRP A 1 280 ? 18.190 -6.569 13.406 1.00 96.25 280 TRP A O 1
ATOM 2167 N N . ASN A 1 281 ? 16.857 -5.982 15.111 1.00 95.75 281 ASN A N 1
ATOM 2168 C CA . ASN A 1 281 ? 15.759 -5.488 14.280 1.00 95.75 281 ASN A CA 1
ATOM 2169 C C . ASN A 1 281 ? 15.844 -3.974 14.004 1.00 95.75 281 ASN A C 1
ATOM 2171 O O . ASN A 1 281 ? 15.052 -3.437 13.224 1.00 95.75 281 ASN A O 1
ATOM 2175 N N . ALA A 1 282 ? 16.802 -3.273 14.623 1.00 94.94 282 ALA A N 1
ATOM 2176 C CA . ALA A 1 282 ? 16.788 -1.817 14.735 1.00 94.94 282 ALA A CA 1
ATOM 2177 C C . ALA A 1 282 ? 16.773 -1.095 13.377 1.00 94.94 282 ALA A C 1
ATOM 2179 O O . ALA A 1 282 ? 16.070 -0.089 13.233 1.00 94.94 282 ALA A O 1
ATOM 2180 N N . GLY A 1 283 ? 17.505 -1.621 12.386 1.00 96.44 283 GLY A N 1
ATOM 2181 C CA . GLY A 1 283 ? 17.564 -1.074 11.027 1.00 96.44 283 GLY A CA 1
ATOM 2182 C C . GLY A 1 283 ? 16.234 -1.191 10.280 1.00 96.44 283 GLY A C 1
ATOM 2183 O O . GLY A 1 283 ? 15.720 -0.200 9.763 1.00 96.44 283 GLY A O 1
ATOM 2184 N N . VAL A 1 284 ? 15.613 -2.372 10.296 1.00 97.12 284 VAL A N 1
ATOM 2185 C CA . VAL A 1 284 ? 14.305 -2.592 9.655 1.00 97.12 284 VAL A CA 1
ATOM 2186 C C . VAL A 1 284 ? 13.220 -1.775 10.362 1.00 97.12 284 VAL A C 1
ATOM 2188 O O . VAL A 1 284 ? 12.430 -1.090 9.714 1.00 97.12 284 VAL A O 1
ATOM 2191 N N . CYS A 1 285 ? 13.234 -1.745 11.696 1.00 96.62 285 CYS A N 1
ATOM 2192 C CA . CYS A 1 285 ? 12.333 -0.906 12.479 1.00 96.62 285 CYS A CA 1
ATOM 2193 C C . CYS A 1 285 ? 12.522 0.590 12.179 1.00 96.62 285 CYS A C 1
ATOM 2195 O O . CYS A 1 285 ? 11.551 1.345 12.187 1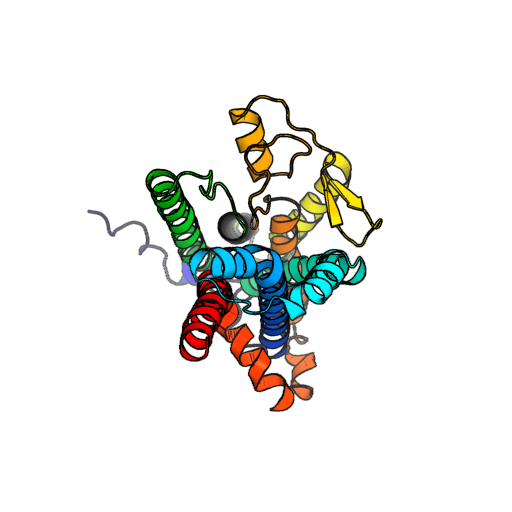.00 96.62 285 CYS A O 1
ATOM 2197 N N . PHE A 1 286 ? 13.746 1.053 11.901 1.00 96.69 286 PHE A N 1
ATOM 2198 C CA . PHE A 1 286 ? 13.986 2.438 11.489 1.00 96.69 286 PHE A CA 1
ATOM 2199 C C . PHE A 1 286 ? 13.287 2.764 10.168 1.00 96.69 286 PHE A C 1
ATOM 2201 O O . PHE A 1 286 ? 12.603 3.790 10.096 1.00 96.69 286 PHE A O 1
ATOM 2208 N N . ILE A 1 287 ? 13.390 1.880 9.173 1.00 96.75 287 ILE A N 1
ATOM 2209 C CA . ILE A 1 287 ? 12.677 2.025 7.898 1.00 96.75 287 ILE A CA 1
ATOM 2210 C C . ILE A 1 287 ? 11.169 2.043 8.150 1.00 96.75 287 ILE A C 1
ATOM 2212 O O . ILE A 1 287 ? 10.478 2.945 7.689 1.00 96.75 287 ILE A O 1
ATOM 2216 N N . GLY A 1 288 ? 10.651 1.121 8.963 1.00 95.00 288 GLY A N 1
ATOM 2217 C CA . GLY A 1 288 ? 9.223 1.044 9.268 1.00 95.00 288 GLY A CA 1
ATOM 2218 C C . GLY A 1 288 ? 8.650 2.241 10.024 1.00 95.00 288 GLY A C 1
ATOM 2219 O O . GLY A 1 288 ? 7.523 2.669 9.746 1.00 95.00 288 GLY A O 1
ATOM 2220 N N . ARG A 1 289 ? 9.431 2.842 10.931 1.00 93.06 289 ARG A N 1
ATOM 2221 C CA . ARG A 1 289 ? 9.075 4.100 11.613 1.00 93.06 289 ARG A CA 1
ATOM 2222 C C . ARG A 1 289 ? 8.944 5.273 10.647 1.00 93.06 289 ARG A C 1
ATOM 2224 O O . ARG A 1 289 ? 8.167 6.188 10.914 1.00 93.06 289 ARG A O 1
ATOM 2231 N N . HIS A 1 290 ? 9.680 5.230 9.541 1.00 93.56 290 HIS A N 1
ATOM 2232 C CA . HIS A 1 290 ? 9.694 6.246 8.492 1.00 93.56 290 HIS A CA 1
ATOM 2233 C C . HIS A 1 290 ? 9.129 5.703 7.174 1.00 93.56 290 HIS A C 1
ATOM 2235 O O . HIS A 1 290 ? 9.459 6.213 6.108 1.00 93.56 290 HIS A O 1
ATOM 2241 N N . ALA A 1 291 ? 8.262 4.685 7.228 1.00 92.25 291 ALA A N 1
ATOM 2242 C CA . ALA A 1 291 ? 7.831 3.949 6.042 1.00 92.25 291 ALA A CA 1
ATOM 2243 C C . ALA A 1 291 ? 7.253 4.855 4.952 1.00 92.25 291 ALA A C 1
ATOM 2245 O O . ALA A 1 291 ? 7.557 4.656 3.788 1.00 92.25 291 ALA A O 1
ATOM 2246 N N . ALA A 1 292 ? 6.479 5.881 5.322 1.00 87.38 292 ALA A N 1
ATOM 2247 C CA . ALA A 1 292 ? 5.923 6.830 4.358 1.00 87.38 292 ALA A CA 1
ATOM 2248 C C . ALA A 1 292 ? 7.011 7.616 3.603 1.00 87.38 292 ALA A C 1
ATOM 2250 O O . ALA A 1 292 ? 6.854 7.875 2.417 1.00 87.38 292 ALA A O 1
ATOM 2251 N N . LEU A 1 293 ? 8.118 7.963 4.272 1.00 91.00 293 LEU A N 1
ATOM 2252 C CA . LEU A 1 293 ? 9.250 8.651 3.652 1.00 91.00 293 LEU A CA 1
ATOM 2253 C C . LEU A 1 293 ? 9.969 7.738 2.659 1.00 91.00 293 LEU A C 1
ATOM 2255 O O . LEU A 1 293 ? 10.239 8.167 1.548 1.00 91.00 293 LEU A O 1
ATOM 2259 N N . PHE A 1 294 ? 10.256 6.490 3.037 1.00 93.81 294 PHE A N 1
ATOM 2260 C CA . PHE A 1 294 ? 10.913 5.528 2.145 1.00 93.81 294 PHE A CA 1
ATOM 2261 C C . PHE A 1 294 ? 10.013 5.128 0.973 1.00 93.81 294 PHE A C 1
ATOM 2263 O O . PHE A 1 294 ? 10.456 5.118 -0.171 1.00 93.81 294 PHE A O 1
ATOM 2270 N N . TYR A 1 295 ? 8.732 4.882 1.248 1.00 88.38 295 TYR A N 1
ATOM 2271 C CA . TYR A 1 295 ? 7.725 4.583 0.237 1.00 88.38 295 TYR A CA 1
ATOM 2272 C C . TYR A 1 295 ? 7.544 5.739 -0.751 1.00 88.38 295 TYR A C 1
ATOM 2274 O O . TYR A 1 295 ? 7.346 5.510 -1.930 1.00 88.38 295 TYR A O 1
ATOM 2282 N N . LEU A 1 296 ? 7.653 6.993 -0.318 1.00 86.38 296 LEU A N 1
ATOM 2283 C CA . LEU A 1 296 ? 7.626 8.120 -1.246 1.00 86.38 296 LEU A CA 1
ATOM 2284 C C . LEU A 1 296 ? 8.969 8.300 -1.970 1.00 86.38 296 LEU A C 1
ATOM 2286 O O . LEU A 1 296 ? 9.029 8.433 -3.188 1.00 86.38 296 LEU A O 1
ATOM 2290 N N . GLY A 1 297 ? 10.059 8.300 -1.211 1.00 89.69 297 GLY A N 1
ATOM 2291 C CA . GLY A 1 297 ? 11.388 8.618 -1.711 1.00 89.69 297 GLY A CA 1
ATOM 2292 C C . GLY A 1 297 ? 11.885 7.639 -2.767 1.00 89.69 297 GLY A C 1
ATOM 2293 O O . GLY A 1 297 ? 12.610 8.058 -3.663 1.00 89.69 297 GLY A O 1
ATOM 2294 N N . HIS A 1 298 ? 11.485 6.365 -2.709 1.00 91.50 298 HIS A N 1
ATOM 2295 C CA . HIS A 1 298 ? 12.008 5.358 -3.632 1.00 91.50 298 HIS A CA 1
ATOM 2296 C C . HIS A 1 298 ? 11.647 5.622 -5.102 1.00 91.50 298 HIS A C 1
ATOM 2298 O O . HIS A 1 298 ? 12.482 5.347 -5.958 1.00 91.50 298 HIS A O 1
ATOM 2304 N N . MET A 1 299 ? 10.481 6.219 -5.387 1.00 86.31 299 MET A N 1
ATOM 2305 C CA . MET A 1 299 ? 10.043 6.530 -6.757 1.00 86.31 299 MET A CA 1
ATOM 2306 C C . MET A 1 299 ? 11.000 7.477 -7.483 1.00 86.31 299 MET A C 1
ATOM 2308 O O . MET A 1 299 ? 11.084 7.459 -8.704 1.00 86.31 299 MET A O 1
ATOM 2312 N N . VAL A 1 300 ? 11.741 8.296 -6.732 1.00 88.81 300 VAL A N 1
ATOM 2313 C CA . VAL A 1 300 ? 12.771 9.191 -7.275 1.00 88.81 300 VAL A CA 1
ATOM 2314 C C . VAL A 1 300 ? 14.163 8.614 -7.042 1.00 88.81 300 VAL A C 1
ATOM 2316 O O . VAL A 1 300 ? 15.001 8.631 -7.937 1.00 88.81 300 VAL A O 1
ATOM 2319 N N . ALA A 1 301 ? 14.421 8.091 -5.843 1.00 93.50 301 ALA A N 1
ATOM 2320 C CA . ALA A 1 301 ? 15.747 7.645 -5.441 1.00 93.50 301 ALA A CA 1
ATOM 2321 C C . ALA A 1 301 ? 16.234 6.432 -6.245 1.00 93.50 301 ALA A C 1
ATOM 2323 O O . ALA A 1 301 ? 17.402 6.398 -6.616 1.00 93.50 301 ALA A O 1
ATOM 2324 N N . VAL A 1 302 ? 15.365 5.456 -6.531 1.00 93.94 302 VAL A N 1
ATOM 2325 C CA . VAL A 1 302 ? 15.757 4.236 -7.252 1.00 93.94 302 VAL A CA 1
ATOM 2326 C C . VAL A 1 302 ? 16.165 4.550 -8.701 1.00 93.94 302 VAL A C 1
ATOM 2328 O O . VAL A 1 302 ? 17.307 4.236 -9.043 1.00 93.94 302 VAL A O 1
ATOM 2331 N N . PRO A 1 303 ? 15.344 5.241 -9.524 1.00 92.50 303 PRO A N 1
ATOM 2332 C CA . PRO A 1 303 ? 15.785 5.682 -10.849 1.00 92.50 303 PRO A CA 1
ATOM 2333 C C . PRO A 1 303 ? 17.034 6.572 -10.802 1.00 92.50 303 PRO A C 1
ATOM 2335 O O . PRO A 1 303 ? 17.950 6.396 -11.601 1.00 92.50 303 PRO A O 1
ATOM 2338 N N . ALA A 1 304 ? 17.107 7.508 -9.844 1.00 94.44 304 ALA A N 1
ATOM 2339 C CA . ALA A 1 304 ? 18.242 8.423 -9.723 1.00 94.44 304 ALA A CA 1
ATOM 2340 C C . ALA A 1 304 ? 19.565 7.691 -9.462 1.00 94.44 304 ALA A C 1
ATOM 2342 O O . ALA A 1 304 ? 20.589 8.083 -10.013 1.00 94.44 304 ALA A O 1
ATOM 2343 N N . VAL A 1 305 ? 19.561 6.620 -8.662 1.00 95.12 305 VAL A N 1
ATOM 2344 C CA . VAL A 1 305 ? 20.761 5.800 -8.425 1.00 95.12 305 VAL A CA 1
ATOM 2345 C C . VAL A 1 305 ? 21.253 5.142 -9.716 1.00 95.12 305 VAL A C 1
ATOM 2347 O O . VAL A 1 305 ? 22.458 5.113 -9.946 1.00 95.12 305 VAL A O 1
ATOM 2350 N N . ILE A 1 306 ? 20.350 4.669 -10.579 1.00 95.31 306 ILE A N 1
ATOM 2351 C CA . ILE A 1 306 ? 20.721 4.069 -11.871 1.00 95.31 306 ILE A CA 1
ATOM 2352 C C . ILE A 1 306 ? 21.298 5.127 -12.815 1.00 95.31 306 ILE A C 1
ATOM 2354 O O . ILE A 1 306 ? 22.361 4.912 -13.392 1.00 95.31 306 ILE A O 1
ATOM 2358 N N . VAL A 1 307 ? 20.652 6.295 -12.915 1.00 95.62 307 VAL A N 1
ATOM 2359 C CA . VAL A 1 307 ? 21.156 7.428 -13.713 1.00 95.62 307 VAL A CA 1
ATOM 2360 C C . VAL A 1 307 ? 22.548 7.851 -13.241 1.00 95.62 307 VAL A C 1
ATOM 2362 O O . VAL A 1 307 ? 23.443 8.039 -14.058 1.00 95.62 307 VAL A O 1
ATOM 2365 N N . LEU A 1 308 ? 22.757 7.969 -11.926 1.00 95.56 308 LEU A N 1
ATOM 2366 C CA . LEU A 1 308 ? 24.070 8.279 -11.357 1.00 95.56 308 LEU A CA 1
ATOM 2367 C C . LEU A 1 308 ? 25.102 7.193 -11.676 1.00 95.56 308 LEU A C 1
ATOM 2369 O O . LEU A 1 308 ? 26.245 7.529 -11.961 1.00 95.56 308 LEU A O 1
ATOM 2373 N N . GLY A 1 309 ? 24.709 5.918 -11.659 1.00 94.81 309 GLY A N 1
ATOM 2374 C CA . GLY A 1 309 ? 25.562 4.810 -12.086 1.00 94.81 309 GLY A CA 1
ATOM 2375 C C . GLY A 1 309 ? 26.034 4.969 -13.532 1.00 94.81 309 GLY A C 1
ATOM 2376 O O . GLY A 1 309 ? 27.235 4.907 -13.774 1.00 94.81 309 GLY A O 1
ATOM 2377 N N . GLY A 1 310 ? 25.116 5.271 -14.457 1.00 95.00 310 GLY A N 1
ATOM 2378 C CA . GLY A 1 310 ? 25.457 5.548 -15.856 1.00 95.00 310 GLY A CA 1
ATOM 2379 C C . GLY A 1 310 ? 26.378 6.764 -15.996 1.00 95.00 310 GLY A C 1
ATOM 2380 O O . GLY A 1 310 ? 27.422 6.685 -16.631 1.00 95.00 310 GLY A O 1
ATOM 2381 N N . LEU A 1 311 ? 26.074 7.872 -15.311 1.00 94.94 311 LEU A N 1
ATOM 2382 C CA . LEU A 1 311 ? 26.938 9.063 -15.315 1.00 94.94 311 LEU A CA 1
ATOM 2383 C C . LEU A 1 311 ? 28.349 8.787 -14.773 1.00 94.94 311 LEU A C 1
ATOM 2385 O O . LEU A 1 311 ? 29.309 9.389 -15.244 1.00 94.94 311 LEU A O 1
ATOM 2389 N N . VAL A 1 312 ? 28.485 7.909 -13.776 1.00 95.38 312 VAL A N 1
ATOM 2390 C CA . VAL A 1 312 ? 29.792 7.488 -13.254 1.00 95.38 312 VAL A CA 1
ATOM 2391 C C . VAL A 1 312 ? 30.513 6.595 -14.258 1.00 95.38 312 VAL A C 1
ATOM 2393 O O . VAL A 1 312 ? 31.711 6.766 -14.453 1.00 95.38 312 VAL A O 1
ATOM 2396 N N . GLU A 1 313 ? 29.809 5.676 -14.915 1.00 94.56 313 GLU A N 1
ATOM 2397 C CA . GLU A 1 313 ? 30.378 4.814 -15.953 1.00 94.56 313 GLU A CA 1
ATOM 2398 C C . GLU A 1 313 ? 30.940 5.626 -17.126 1.00 94.56 313 GLU A C 1
ATOM 2400 O O . GLU A 1 313 ? 32.053 5.350 -17.563 1.00 94.56 313 GLU A O 1
ATOM 2405 N N . MET A 1 314 ? 30.263 6.706 -17.535 1.00 93.19 314 MET A N 1
ATOM 2406 C CA . MET A 1 314 ? 30.765 7.645 -18.552 1.00 93.19 314 MET A CA 1
ATOM 2407 C C . MET A 1 314 ? 32.121 8.284 -18.214 1.00 93.19 314 MET A C 1
ATOM 2409 O O . MET A 1 314 ? 32.769 8.841 -19.091 1.00 93.19 314 MET A O 1
ATOM 2413 N N . ILE A 1 315 ? 32.552 8.278 -16.948 1.00 92.94 315 ILE A N 1
ATOM 2414 C CA . ILE A 1 315 ? 33.880 8.788 -16.565 1.00 92.94 315 ILE A CA 1
ATOM 2415 C C . ILE A 1 315 ? 34.978 7.781 -16.948 1.00 92.94 315 ILE A C 1
ATOM 2417 O O . ILE A 1 315 ? 36.136 8.164 -17.119 1.00 92.94 315 ILE A O 1
ATOM 2421 N N . PHE A 1 316 ? 34.628 6.498 -17.047 1.00 86.50 316 PHE A N 1
ATOM 2422 C CA . PHE A 1 316 ? 35.556 5.389 -17.265 1.00 86.50 316 PHE A CA 1
ATOM 2423 C C . PHE A 1 316 ? 35.500 4.797 -18.682 1.00 86.50 316 PHE A C 1
ATOM 2425 O O . PHE A 1 316 ? 36.379 3.998 -19.013 1.00 86.50 316 PHE A O 1
ATOM 2432 N N . VAL A 1 317 ? 34.499 5.176 -19.483 1.00 71.00 317 VAL A N 1
ATOM 2433 C CA . VAL A 1 317 ? 34.330 4.825 -20.906 1.00 71.00 317 VAL A CA 1
ATOM 2434 C C . VAL A 1 317 ? 34.824 5.973 -21.779 1.00 71.00 317 VAL A C 1
ATOM 2436 O O . VAL A 1 317 ? 35.599 5.694 -22.721 1.00 71.00 317 VAL A O 1
#

Foldseek 3Di:
DPPPDPPPQPPVNLCLLQVQADDPDDDLVLLLLLLVLLVLVLVLVLLVCLQPQLVVLCVVLVFCFSVVCVVVSVCCVLAQVNQQVNVVSLLSNLLSLLLVLSNDSALLVVLVVLVVVQVVLQVVQVVVCVVPPDLSRDQAFPSNLSSVLSVLLSVLSVVLSVVLVVDDPDPVSVVSNVVSLLRLQVVLVVLQVCCCVPFWPFDQVSYTDIDTPAADPPDQVVLSVVQQAHNHPDDHSCPPVPGRDHNPNSSSSSSNSSCVNCVACVDPNVCVCVVVDDPVSVVSSVCSVVVVVSVVCSVPVSSVVSSVSSVVRSVVD

Mean predicted aligned error: 6.86 Å

Radius of gyration: 22.25 Å; Cα contacts (8 Å, |Δi|>4): 414; chains: 1; bounding box: 64×55×56 Å

pLDDT: mean 88.46, std 13.76, range [30.91, 9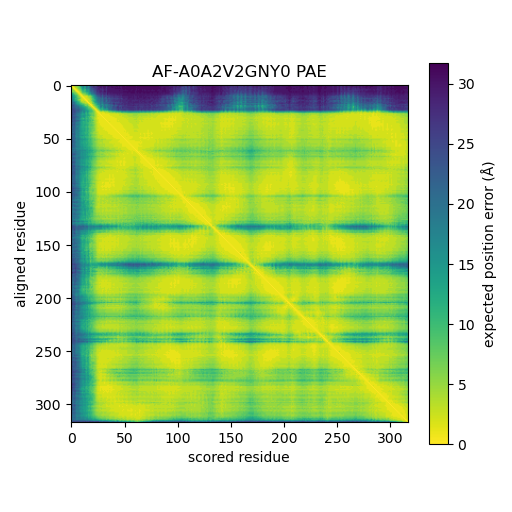8.38]